Protein AF-A0A9D1EU27-F1 (afdb_monomer_lite)

Secondary structure (DSSP, 8-state):
----EEEEE-TTS-EEEEE-------TTS-TTS-SS-HHHHHHHHHHHHHHHHHHHHHH-S---TT-SS-S-HHHHHHHHHHHHHHHHHHHHHHHHHHHHHHHHHHHHHHHHHH-TT--TTSSS---HHHHHHHHHHHHHHHHHHHHHHHHHHHHHHHHHHHHHH-TT--TT-SS---HHHHHHHHHHHHHHHHHHHHHHHHHHHHHHHHHHHHHHS--SSS-HHHHHHHHHHHHHHH--EEEEEEEEEEE-TT-EEPSSS-EEEEEEE-----GGGEEEEEE-EE-SSS-EEPEEEEE-SSEEEEEES---SSS--EEEEEEEEEE-

Sequence (328 aa):
MVTKQIRQKQADGTEITLDIGAKAENVETDSEHQFVTAAEKAALTSGSEAAQSASDKIGTTGDTGGSTSAGTVMAKLNKLISDLATHMSRWSSTRAGYIDTINANAKNSADRIGTAGDSGGSISAGTVMGKLNKLLSDLASHVSSWSNTRASYIDTIKTNTDKIGAAGDTGGSATAGSIFGKLNKLISDLTTHMGRWTSARAGYIDDIRNNTAVNNTASATGTLSQKLSYIASLWTTKGMVKSVQSGIFNILEDDIISGTASYYAIDIEISAINPQKSIVLINGALGTTFAAPSILESLTSTTLRIGSNSCNRADSLIRGSWQVIEFY

Organism: NCBI:txid2840858

Foldseek 3Di:
DDFPWDWDADPVGDIDIDTPDDDPDDPPPPQPPDPAHPVRVVVVVVVVVVVVVVVCQQAAQPPCVVPPHTDHPVVVVVVVVVVVVVVVVVVVVVVVVVVVVVVVVVVVVCCQQPPQQDCDPHPGGGHPVVVVVVVVVVVVVVVVVVVVVVVVVVVVVVVVVCQQAAQQNCVPPPHGGHPVRVVVVVVVVVVVVVVVVVVVVVVVVVVVVVVVVQLQDADCPGDPSNVVNVVVVCCVPPWDFPDKDKDKDKFDPPQADDDDFGKTKDKDFAAFADPVQKDKDKFWFWDDPDTFDWDFPDDDRTITMIITRDDDDDDTTTMIMMMITGID

Structure (mmCIF, N/CA/C/O backbone):
data_AF-A0A9D1EU27-F1
#
_entry.id   AF-A0A9D1EU27-F1
#
loop_
_atom_site.group_PDB
_atom_site.id
_atom_site.type_symbol
_atom_site.label_atom_id
_atom_site.label_alt_id
_atom_site.label_comp_id
_atom_site.label_asym_id
_atom_site.label_entity_id
_atom_site.label_seq_id
_atom_site.pdbx_PDB_ins_code
_atom_site.Cartn_x
_atom_site.Cartn_y
_atom_site.Cartn_z
_atom_site.occupancy
_atom_site.B_iso_or_equiv
_atom_site.auth_seq_id
_atom_site.auth_comp_id
_atom_site.auth_asym_id
_atom_site.auth_atom_id
_atom_site.pdbx_PDB_model_num
ATOM 1 N N . MET A 1 1 ? 84.302 18.572 -146.071 1.00 48.06 1 MET A N 1
ATOM 2 C CA . MET A 1 1 ? 83.392 17.419 -146.208 1.00 48.06 1 MET A CA 1
ATOM 3 C C . MET A 1 1 ? 84.265 16.177 -146.166 1.00 48.06 1 MET A C 1
ATOM 5 O O . MET A 1 1 ? 84.976 15.920 -147.123 1.00 48.06 1 MET A O 1
ATOM 9 N N . VAL A 1 2 ? 84.355 15.526 -145.005 1.00 44.16 2 VAL A N 1
ATOM 10 C CA . VAL A 1 2 ? 85.158 14.306 -144.835 1.00 44.16 2 VAL A CA 1
ATOM 11 C C . VAL A 1 2 ? 84.166 13.151 -144.807 1.00 44.16 2 VAL A C 1
ATOM 13 O O . VAL A 1 2 ? 83.657 12.797 -143.749 1.00 44.16 2 VAL A O 1
ATOM 16 N N . THR A 1 3 ? 83.811 12.631 -145.979 1.00 50.16 3 THR A N 1
ATOM 17 C CA . THR A 1 3 ? 83.062 11.377 -146.091 1.00 50.16 3 THR A CA 1
ATOM 18 C C . THR A 1 3 ? 84.011 10.255 -145.684 1.00 50.16 3 THR A C 1
ATOM 20 O O . THR A 1 3 ? 84.977 9.935 -146.377 1.00 50.16 3 THR A O 1
ATOM 23 N N . LYS A 1 4 ? 83.812 9.710 -144.479 1.00 60.34 4 LYS A N 1
ATOM 24 C CA . LYS A 1 4 ? 84.509 8.494 -144.062 1.00 60.34 4 LYS A CA 1
ATOM 25 C C . LYS A 1 4 ? 83.894 7.353 -144.862 1.00 60.34 4 LYS A C 1
ATOM 27 O O . LYS A 1 4 ? 82.761 6.969 -144.613 1.00 60.34 4 LYS A O 1
ATOM 32 N N . GLN A 1 5 ? 84.630 6.856 -145.845 1.00 69.88 5 GLN A N 1
ATOM 33 C CA . GLN A 1 5 ? 84.218 5.725 -146.664 1.00 69.88 5 GLN A CA 1
ATOM 34 C C . GLN A 1 5 ? 85.004 4.492 -146.234 1.00 69.88 5 GLN A C 1
ATOM 36 O O . GLN A 1 5 ? 86.230 4.548 -146.118 1.00 69.88 5 GLN A O 1
ATOM 41 N N . ILE A 1 6 ? 84.307 3.383 -146.002 1.00 72.81 6 ILE A N 1
ATOM 42 C CA . ILE A 1 6 ? 84.949 2.086 -145.785 1.00 72.81 6 ILE A CA 1
ATOM 43 C C . ILE A 1 6 ? 85.011 1.398 -147.147 1.00 72.81 6 ILE A C 1
ATOM 45 O O . ILE A 1 6 ? 83.978 1.192 -147.786 1.00 72.81 6 ILE A O 1
ATOM 49 N N . ARG A 1 7 ? 86.228 1.085 -147.605 1.00 73.56 7 ARG A N 1
ATOM 50 C CA . ARG A 1 7 ? 86.469 0.346 -148.850 1.00 73.56 7 ARG A CA 1
ATOM 51 C C . ARG A 1 7 ? 87.012 -1.032 -148.530 1.00 73.56 7 ARG A C 1
ATOM 53 O O . ARG A 1 7 ? 87.980 -1.153 -147.780 1.00 73.56 7 ARG A O 1
ATOM 60 N N . GLN A 1 8 ? 86.395 -2.056 -149.107 1.00 74.06 8 GLN A N 1
ATOM 61 C CA . GLN A 1 8 ? 86.836 -3.438 -148.970 1.00 74.06 8 GLN A CA 1
ATOM 62 C C . GLN A 1 8 ? 86.968 -4.066 -150.358 1.00 74.06 8 GLN A C 1
ATOM 64 O O . GLN A 1 8 ? 86.004 -4.120 -151.125 1.00 74.06 8 GLN A O 1
ATOM 69 N N . LYS A 1 9 ? 88.177 -4.537 -150.673 1.00 73.25 9 LYS A N 1
ATOM 70 C CA . LYS A 1 9 ? 88.479 -5.262 -151.911 1.00 73.25 9 LYS A CA 1
ATOM 71 C C . LYS A 1 9 ? 88.058 -6.721 -151.785 1.00 73.25 9 LYS A C 1
ATOM 73 O O . LYS A 1 9 ? 88.406 -7.378 -150.804 1.00 73.25 9 LYS A O 1
ATOM 78 N N . GLN A 1 10 ? 87.337 -7.220 -152.778 1.00 73.44 10 GLN A N 1
ATOM 79 C CA . GLN A 1 10 ? 86.941 -8.620 -152.872 1.00 73.44 10 GLN A CA 1
ATOM 80 C C . GLN A 1 10 ? 87.998 -9.444 -153.621 1.00 73.44 10 GLN A C 1
ATOM 82 O O . GLN A 1 10 ? 88.867 -8.901 -154.307 1.00 73.44 10 GLN A O 1
ATOM 87 N N . ALA A 1 11 ? 87.950 -10.770 -153.462 1.00 69.56 11 ALA A N 1
ATOM 88 C CA . ALA A 1 11 ? 88.948 -11.696 -154.009 1.00 69.56 11 ALA A CA 1
ATOM 89 C C . ALA A 1 11 ? 88.990 -11.732 -155.552 1.00 69.56 11 ALA A C 1
ATOM 91 O O . ALA A 1 11 ? 89.984 -12.173 -156.121 1.00 69.56 11 ALA A O 1
ATOM 92 N N . ASP A 1 12 ? 87.948 -11.235 -156.223 1.00 68.31 12 ASP A N 1
ATOM 93 C CA . ASP A 1 12 ? 87.868 -11.089 -157.681 1.00 68.31 12 ASP A CA 1
ATOM 94 C C . ASP A 1 12 ? 88.414 -9.743 -158.201 1.00 68.31 12 ASP A C 1
ATOM 96 O O . ASP A 1 12 ? 88.390 -9.474 -159.401 1.00 68.31 12 ASP A O 1
ATOM 100 N N . GLY A 1 13 ? 88.938 -8.899 -157.305 1.00 68.44 13 GLY A N 1
ATOM 101 C CA . GLY A 1 13 ? 89.541 -7.612 -157.637 1.00 68.44 13 GLY A CA 1
ATOM 102 C C . GLY A 1 13 ? 88.571 -6.429 -157.676 1.00 68.44 13 GLY A C 1
ATOM 103 O O . GLY A 1 13 ? 89.033 -5.302 -157.872 1.00 68.44 13 GLY A O 1
ATOM 104 N N . THR A 1 14 ? 87.272 -6.633 -157.442 1.00 66.62 14 THR A N 1
ATOM 105 C CA . THR A 1 14 ? 86.293 -5.536 -157.343 1.00 66.62 14 THR A CA 1
ATOM 106 C C . THR A 1 14 ? 86.253 -4.920 -155.934 1.00 66.62 14 THR A C 1
ATOM 108 O O . THR A 1 14 ? 86.578 -5.573 -154.942 1.00 66.62 14 THR A O 1
ATOM 111 N N . GLU A 1 15 ? 85.921 -3.627 -155.814 1.00 71.88 15 GLU A N 1
ATOM 112 C CA . GLU A 1 15 ? 85.952 -2.876 -154.546 1.00 71.88 15 GLU A CA 1
ATOM 113 C C . GLU A 1 15 ? 84.561 -2.309 -154.220 1.00 71.88 15 GLU A C 1
ATOM 115 O O . GLU A 1 15 ? 84.003 -1.538 -155.002 1.00 71.88 15 GLU A O 1
ATOM 120 N N . ILE A 1 16 ? 83.997 -2.677 -153.062 1.00 70.31 16 ILE A N 1
ATOM 121 C CA . ILE A 1 16 ? 82.746 -2.089 -152.560 1.00 70.31 16 ILE A CA 1
ATOM 122 C C . ILE A 1 16 ? 83.098 -0.922 -151.641 1.00 70.31 16 ILE A C 1
ATOM 124 O O . ILE A 1 16 ? 83.888 -1.067 -150.705 1.00 70.31 16 ILE A O 1
ATOM 128 N N . THR A 1 17 ? 82.492 0.232 -151.914 1.00 66.06 17 THR A N 1
ATOM 129 C CA . THR A 1 17 ? 82.648 1.454 -151.120 1.00 66.06 17 THR A CA 1
ATOM 130 C C . THR A 1 17 ? 81.320 1.776 -150.444 1.00 66.06 17 THR A C 1
ATOM 132 O O . THR A 1 17 ? 80.337 2.032 -151.135 1.00 66.06 17 THR A O 1
ATOM 135 N N . LEU A 1 18 ? 81.289 1.766 -149.107 1.00 67.94 18 LEU A N 1
ATOM 136 C CA . LEU A 1 18 ? 80.129 2.209 -148.328 1.00 67.94 18 LEU A CA 1
ATOM 137 C C . LEU A 1 18 ? 80.422 3.588 -147.724 1.00 67.94 18 LEU A C 1
ATOM 139 O O . LEU A 1 18 ? 81.401 3.752 -146.986 1.00 67.94 18 LEU A O 1
ATOM 143 N N . ASP A 1 19 ? 79.587 4.574 -148.052 1.00 68.75 19 ASP A N 1
ATOM 144 C CA . ASP A 1 19 ? 79.698 5.936 -147.530 1.00 68.75 19 ASP A CA 1
ATOM 145 C C . ASP A 1 19 ? 78.848 6.088 -146.265 1.00 68.75 19 ASP A C 1
ATOM 147 O O . ASP A 1 19 ? 77.629 5.933 -146.300 1.00 68.75 19 ASP A O 1
ATOM 151 N N . ILE A 1 20 ? 79.505 6.365 -145.138 1.00 68.12 20 ILE A N 1
ATOM 152 C CA . ILE A 1 20 ? 78.870 6.584 -143.827 1.00 68.12 20 ILE A CA 1
ATOM 153 C C . ILE A 1 20 ? 78.942 8.061 -143.404 1.00 68.12 20 ILE A C 1
ATOM 155 O O . ILE A 1 20 ? 78.834 8.393 -142.223 1.00 68.12 20 ILE A O 1
ATOM 159 N N . GLY A 1 21 ? 79.136 8.978 -144.357 1.00 57.44 21 GLY A N 1
ATOM 160 C CA . GLY A 1 21 ? 79.194 10.417 -144.106 1.00 57.44 21 GLY A CA 1
ATOM 161 C C . GLY A 1 21 ? 77.830 11.071 -143.862 1.00 57.44 21 GLY A C 1
ATOM 162 O O . GLY A 1 21 ? 77.299 11.726 -144.752 1.00 57.44 21 GLY A O 1
ATOM 163 N N . ALA A 1 22 ? 77.300 10.970 -142.640 1.00 55.34 22 ALA A N 1
ATOM 164 C CA . ALA A 1 22 ? 76.167 11.776 -142.179 1.00 55.34 22 ALA A CA 1
ATOM 165 C C . ALA A 1 22 ? 76.616 13.187 -141.745 1.00 55.34 22 ALA A C 1
ATOM 167 O O . ALA A 1 22 ? 77.523 13.343 -140.924 1.00 55.34 22 ALA A O 1
ATOM 168 N N . LYS A 1 23 ? 75.943 14.223 -142.260 1.00 53.97 23 LYS A N 1
ATOM 169 C CA . LYS A 1 23 ? 75.951 15.578 -141.696 1.00 53.97 23 LYS A CA 1
ATOM 170 C C . LYS A 1 23 ? 74.747 15.654 -140.754 1.00 53.97 23 LYS A C 1
ATOM 172 O O . LYS A 1 23 ? 73.615 15.657 -141.219 1.00 53.97 23 LYS A O 1
ATOM 177 N N . ALA A 1 24 ? 74.989 15.647 -139.446 1.00 51.25 24 ALA A N 1
ATOM 178 C CA . ALA A 1 24 ? 73.954 15.909 -138.452 1.00 51.25 24 ALA A CA 1
ATOM 179 C C . ALA A 1 24 ? 73.558 17.393 -138.547 1.00 51.25 24 ALA A C 1
ATOM 181 O O . ALA A 1 24 ? 74.184 18.250 -137.926 1.00 51.25 24 ALA A O 1
ATOM 182 N N . GLU A 1 25 ? 72.594 17.714 -139.408 1.00 52.09 25 GLU A N 1
ATOM 183 C CA . GLU A 1 25 ? 71.879 18.987 -139.327 1.00 52.09 25 GLU A CA 1
ATOM 184 C C . GLU A 1 25 ? 70.916 18.928 -138.132 1.00 52.09 25 GLU A C 1
ATOM 186 O O . GLU A 1 25 ? 70.386 17.868 -137.802 1.00 52.09 25 GLU A O 1
ATOM 191 N N . ASN A 1 26 ? 70.789 20.050 -137.416 1.00 49.59 26 ASN A N 1
ATOM 192 C CA . ASN A 1 26 ? 70.037 20.155 -136.166 1.00 49.59 26 ASN A CA 1
ATOM 193 C C . ASN A 1 26 ? 68.627 19.554 -136.304 1.00 49.59 26 ASN A C 1
ATOM 195 O O . ASN A 1 26 ? 67.803 20.053 -137.064 1.00 49.59 26 ASN A O 1
ATOM 199 N N . VAL A 1 27 ? 68.334 18.544 -135.481 1.00 55.91 27 VAL A N 1
ATOM 200 C CA . VAL A 1 27 ? 67.047 17.820 -135.380 1.00 55.91 27 VAL A CA 1
ATOM 201 C C . VAL A 1 27 ? 65.879 18.732 -134.936 1.00 55.91 27 VAL A C 1
ATOM 203 O O . VAL A 1 27 ? 64.735 18.303 -134.835 1.00 55.91 27 VAL A O 1
ATOM 206 N N . GLU A 1 28 ? 66.122 20.022 -134.683 1.00 57.06 28 GLU A N 1
ATOM 207 C CA . GLU A 1 28 ? 65.093 20.965 -134.230 1.00 57.06 28 GLU A CA 1
ATOM 208 C C . GLU A 1 28 ? 64.074 21.348 -135.318 1.00 57.06 28 GLU A C 1
ATOM 210 O O . GLU A 1 28 ? 62.962 21.746 -134.971 1.00 57.06 28 GLU A O 1
ATOM 215 N N . THR A 1 29 ? 64.392 21.195 -136.611 1.00 58.28 29 THR A N 1
ATOM 216 C CA . THR A 1 29 ? 63.501 21.604 -137.722 1.00 58.28 29 THR A CA 1
ATOM 217 C C . THR A 1 29 ? 62.980 20.458 -138.593 1.00 58.28 29 THR A C 1
ATOM 219 O O . THR A 1 29 ? 62.209 20.711 -139.515 1.00 58.28 29 THR A O 1
ATOM 222 N N . ASP A 1 30 ? 63.367 19.212 -138.315 1.00 59.12 30 ASP A N 1
ATOM 223 C CA . ASP A 1 30 ? 62.900 18.039 -139.062 1.00 59.12 30 ASP A CA 1
ATOM 224 C C . ASP A 1 30 ? 61.590 17.502 -138.466 1.00 59.12 30 ASP A C 1
ATOM 226 O O . ASP A 1 30 ? 61.584 16.741 -137.501 1.00 59.12 30 ASP A O 1
ATOM 230 N N . SER A 1 31 ? 60.459 17.924 -139.031 1.00 57.81 31 SER A N 1
ATOM 231 C CA . SER A 1 31 ? 59.122 17.502 -138.598 1.00 57.81 31 SER A CA 1
ATOM 232 C C . SER A 1 31 ? 58.814 16.017 -138.837 1.00 57.81 31 SER A C 1
ATOM 234 O O . SER A 1 31 ? 57.831 15.529 -138.285 1.00 57.81 31 SER A O 1
ATOM 236 N N . GLU A 1 32 ? 59.620 15.299 -139.630 1.00 58.09 32 GLU A N 1
ATOM 237 C CA . GLU A 1 32 ? 59.447 13.862 -139.906 1.00 58.09 32 GLU A CA 1
ATOM 238 C C . GLU A 1 32 ? 60.333 12.972 -139.013 1.00 58.09 32 GLU A C 1
ATOM 240 O O . GLU A 1 32 ? 60.028 11.792 -138.840 1.00 58.09 32 GLU A O 1
ATOM 245 N N . HIS A 1 33 ? 61.370 13.535 -138.376 1.00 57.19 33 HIS A N 1
ATOM 246 C CA . HIS A 1 33 ? 62.295 12.814 -137.483 1.00 57.19 33 HIS A CA 1
ATOM 247 C C . HIS A 1 33 ? 62.352 13.367 -136.043 1.00 57.19 33 HIS A C 1
ATOM 249 O O . HIS A 1 33 ? 63.287 13.075 -135.291 1.00 57.19 33 HIS A O 1
ATOM 255 N N . GLN A 1 34 ? 61.347 14.138 -135.611 1.00 59.12 34 GLN A N 1
ATOM 256 C CA . GLN A 1 34 ? 61.186 14.515 -134.203 1.00 59.12 34 GLN A CA 1
ATOM 257 C C . GLN A 1 34 ? 60.730 13.307 -133.367 1.00 59.12 34 GLN A C 1
ATOM 259 O O . GLN A 1 34 ? 59.645 12.771 -133.562 1.00 59.12 34 GLN A O 1
ATOM 264 N N . PHE A 1 35 ? 61.538 12.912 -132.376 1.00 67.00 35 PHE A N 1
ATOM 265 C CA . PHE A 1 35 ? 61.209 11.834 -131.424 1.00 67.00 35 PHE A CA 1
ATOM 266 C C . PHE A 1 35 ? 60.011 12.148 -130.507 1.00 67.00 35 PHE A C 1
ATOM 268 O O . PHE A 1 35 ? 59.575 11.276 -129.760 1.00 67.00 35 PHE A O 1
ATOM 275 N N . VAL A 1 36 ? 59.525 13.393 -130.518 1.00 71.81 36 VAL A N 1
ATOM 276 C CA . VAL A 1 36 ? 58.438 13.896 -129.673 1.00 71.81 36 VAL A CA 1
ATOM 277 C C . VAL A 1 36 ? 57.604 14.864 -130.511 1.00 71.81 36 VAL A C 1
ATOM 279 O O . VAL A 1 36 ? 58.122 15.868 -130.999 1.00 71.81 36 VAL A O 1
ATOM 282 N N . THR A 1 37 ? 56.321 14.570 -130.694 1.00 79.31 37 THR A N 1
ATOM 283 C CA . THR A 1 37 ? 55.378 15.408 -131.446 1.00 79.31 37 THR A CA 1
ATOM 284 C C . THR A 1 37 ? 55.175 16.772 -130.773 1.00 79.31 37 THR A C 1
ATOM 286 O O . THR A 1 37 ? 55.377 16.935 -129.569 1.00 79.31 37 THR A O 1
ATOM 289 N N . ALA A 1 38 ? 54.703 17.777 -131.519 1.00 77.12 38 ALA A N 1
ATOM 290 C CA . ALA A 1 38 ? 54.394 19.099 -130.957 1.00 77.12 38 ALA A CA 1
ATOM 291 C C . ALA A 1 38 ? 53.372 19.040 -129.799 1.00 77.12 38 ALA A C 1
ATOM 293 O O . ALA A 1 38 ? 53.478 19.811 -128.844 1.00 77.12 38 ALA A O 1
ATOM 294 N N . ALA A 1 39 ? 52.421 18.100 -129.857 1.00 80.38 39 ALA A N 1
ATOM 295 C CA . ALA A 1 39 ? 51.456 17.854 -128.788 1.00 80.38 39 ALA A CA 1
ATOM 296 C C . ALA A 1 39 ? 52.125 17.272 -127.531 1.00 80.38 39 ALA A C 1
ATOM 298 O O . ALA A 1 39 ? 51.846 17.726 -126.423 1.00 80.38 39 ALA A O 1
ATOM 299 N N . GLU A 1 40 ? 53.048 16.320 -127.692 1.00 82.81 40 GLU A N 1
ATOM 300 C CA . GLU A 1 40 ? 53.824 15.764 -126.579 1.00 82.81 40 GLU A CA 1
ATOM 301 C C . GLU A 1 40 ? 54.783 16.801 -125.981 1.00 82.81 40 GLU A C 1
ATOM 303 O O . GLU A 1 40 ? 54.896 16.891 -124.763 1.00 82.81 40 GLU A O 1
ATOM 308 N N . LYS A 1 41 ? 55.409 17.653 -126.803 1.00 82.00 41 LYS A N 1
ATOM 309 C CA . LYS A 1 41 ? 56.237 18.769 -126.323 1.00 82.00 41 LYS A CA 1
ATOM 310 C C . LYS A 1 41 ? 55.415 19.758 -125.494 1.00 82.00 41 LYS A C 1
ATOM 312 O O . LYS A 1 41 ? 55.840 20.121 -124.403 1.00 82.00 41 LYS A O 1
ATOM 317 N N . ALA A 1 42 ? 54.230 20.151 -125.967 1.00 83.06 42 ALA A N 1
ATOM 318 C CA . ALA A 1 42 ? 53.329 21.027 -125.218 1.00 83.06 42 ALA A CA 1
ATOM 319 C C . ALA A 1 42 ? 52.857 20.378 -123.905 1.00 83.06 42 ALA A C 1
ATOM 321 O O . ALA A 1 42 ? 52.872 21.029 -122.864 1.00 83.06 42 ALA A O 1
ATOM 322 N N . ALA A 1 43 ? 52.517 19.084 -123.925 1.00 84.62 43 ALA A N 1
ATOM 323 C CA . ALA A 1 43 ? 52.143 18.338 -122.725 1.00 84.62 43 ALA A CA 1
ATOM 324 C C . ALA A 1 43 ? 53.299 18.234 -121.712 1.00 84.62 43 ALA A C 1
ATOM 326 O O . ALA A 1 43 ? 53.077 18.397 -120.512 1.00 84.62 43 ALA A O 1
ATOM 327 N N . LEU A 1 44 ? 54.535 18.021 -122.180 1.00 86.00 44 LEU A N 1
ATOM 328 C CA . LEU A 1 44 ? 55.739 18.019 -121.342 1.00 86.00 44 LEU A CA 1
ATOM 329 C C . LEU A 1 44 ? 56.007 19.400 -120.735 1.00 86.00 44 LEU A C 1
ATOM 331 O O . LEU A 1 44 ? 56.328 19.489 -119.550 1.00 86.00 44 LEU A O 1
ATOM 335 N N . THR A 1 45 ? 55.830 20.478 -121.503 1.00 87.69 45 THR A N 1
ATOM 336 C CA . THR A 1 45 ? 55.955 21.850 -120.994 1.00 87.69 45 THR A CA 1
ATOM 337 C C . THR A 1 45 ? 54.891 22.152 -119.940 1.00 87.69 45 THR A C 1
ATOM 339 O O . THR A 1 45 ? 55.244 22.553 -118.835 1.00 87.69 45 THR A O 1
ATOM 342 N N . SER A 1 46 ? 53.613 21.871 -120.209 1.00 84.69 46 SER A N 1
ATOM 343 C CA . SER A 1 46 ? 52.536 22.085 -119.231 1.00 84.69 46 SER A CA 1
ATOM 344 C C . SER A 1 46 ? 52.700 21.225 -117.971 1.00 84.69 46 SER A C 1
ATOM 346 O O . SER A 1 46 ? 52.444 21.694 -116.862 1.00 84.69 46 SER A O 1
ATOM 348 N N . GLY A 1 47 ? 53.170 19.981 -118.110 1.00 85.75 47 GLY A N 1
ATOM 349 C CA . GLY A 1 47 ? 53.510 19.124 -116.972 1.00 85.75 47 GLY A CA 1
ATOM 350 C C . GLY A 1 47 ? 54.666 19.685 -116.138 1.00 85.75 47 GLY A C 1
ATOM 351 O O . GLY A 1 47 ? 54.594 19.691 -114.908 1.00 85.75 47 GLY A O 1
ATOM 352 N N . SER A 1 48 ? 55.700 20.217 -116.798 1.00 87.56 48 SER A N 1
ATOM 353 C CA . SER A 1 48 ? 56.831 20.881 -116.142 1.00 87.56 48 SER A CA 1
ATOM 354 C C . SER A 1 48 ? 56.406 22.154 -115.405 1.00 87.56 48 SER A C 1
ATOM 356 O O . SER A 1 48 ? 56.859 22.390 -114.289 1.00 87.56 48 SER A O 1
ATOM 358 N N . GLU A 1 49 ? 55.517 22.961 -115.984 1.00 87.00 49 GLU A N 1
ATOM 359 C CA . GLU A 1 49 ? 54.988 24.182 -115.361 1.00 87.00 49 GLU A CA 1
ATOM 360 C C . GLU A 1 49 ? 54.118 23.874 -114.134 1.00 87.00 49 GLU A C 1
ATOM 362 O O . GLU A 1 49 ? 54.237 24.537 -113.103 1.00 87.00 49 GLU A O 1
ATOM 367 N N . ALA A 1 50 ? 53.285 22.829 -114.197 1.00 84.44 50 ALA A N 1
ATOM 368 C CA . ALA A 1 50 ? 52.495 22.375 -113.054 1.00 84.44 50 ALA A CA 1
ATOM 369 C C . ALA A 1 50 ? 53.383 21.853 -111.909 1.00 84.44 50 ALA A C 1
ATOM 371 O O . ALA A 1 50 ? 53.147 22.178 -110.741 1.00 84.44 50 ALA A O 1
ATOM 372 N N . ALA A 1 51 ? 54.431 21.089 -112.236 1.00 84.56 51 ALA A N 1
ATOM 373 C CA . ALA A 1 51 ? 55.416 20.616 -111.265 1.00 84.56 51 ALA A CA 1
ATOM 374 C C . ALA A 1 51 ? 56.197 21.780 -110.633 1.00 84.56 51 ALA A C 1
ATOM 376 O O . ALA A 1 51 ? 56.373 21.810 -109.413 1.00 84.56 51 ALA A O 1
ATOM 377 N N . GLN A 1 52 ? 56.593 22.770 -111.437 1.00 83.56 52 GLN A N 1
ATOM 378 C CA . GLN A 1 52 ? 57.263 23.975 -110.956 1.00 83.56 52 GLN A CA 1
ATOM 379 C C . GLN A 1 52 ? 56.351 24.784 -110.026 1.00 83.56 52 GLN A C 1
ATOM 381 O O . GLN A 1 52 ? 56.759 25.120 -108.921 1.00 83.56 52 GLN A O 1
ATOM 386 N N . SER A 1 53 ? 55.086 25.002 -110.401 1.00 80.12 53 SER A N 1
ATOM 387 C CA . SER A 1 53 ? 54.109 25.715 -109.566 1.00 80.12 53 SER A CA 1
ATOM 388 C C . SER A 1 53 ? 53.874 25.030 -108.212 1.00 80.12 53 SER A C 1
ATOM 390 O O . SER A 1 53 ? 53.770 25.697 -107.180 1.00 80.12 53 SER A O 1
ATOM 392 N N . ALA A 1 54 ? 53.819 23.695 -108.185 1.00 78.44 54 ALA A N 1
ATOM 393 C CA . ALA A 1 54 ? 53.728 22.933 -106.941 1.00 78.44 54 ALA A CA 1
ATOM 394 C C . ALA A 1 54 ? 55.012 23.049 -106.098 1.00 78.44 54 ALA A C 1
ATOM 396 O O . ALA A 1 54 ? 54.935 23.249 -104.885 1.00 78.44 54 ALA A O 1
ATOM 397 N N . SER A 1 55 ? 56.183 22.974 -106.736 1.00 81.81 55 SER A N 1
ATOM 398 C CA . SER A 1 55 ? 57.487 23.148 -106.088 1.00 81.81 55 SER A CA 1
ATOM 399 C C . SER A 1 55 ? 57.644 24.544 -105.471 1.00 81.81 55 SER A C 1
ATOM 401 O O . SER A 1 55 ? 58.072 24.676 -104.323 1.00 81.81 55 SER A O 1
ATOM 403 N N . ASP A 1 56 ? 57.217 25.590 -106.177 1.00 77.56 56 ASP A N 1
ATOM 404 C CA . ASP A 1 56 ? 57.273 26.973 -105.700 1.00 77.56 56 ASP A CA 1
ATOM 405 C C . ASP A 1 56 ? 56.387 27.174 -104.457 1.00 77.56 56 ASP A C 1
ATOM 407 O O . ASP A 1 56 ? 56.780 27.848 -103.501 1.00 77.56 56 ASP A O 1
ATOM 411 N N . LYS A 1 57 ? 55.218 26.524 -104.386 1.00 73.62 57 LYS A N 1
ATOM 412 C CA . LYS A 1 57 ? 54.362 26.542 -103.180 1.00 73.62 57 LYS A CA 1
ATOM 413 C C . LYS A 1 57 ? 54.990 25.823 -101.980 1.00 73.62 57 LYS A C 1
ATOM 415 O O . LYS A 1 57 ? 54.749 26.205 -100.837 1.00 73.62 57 LYS A O 1
ATOM 420 N N . ILE A 1 58 ? 55.831 24.811 -102.209 1.00 78.94 58 ILE A N 1
ATOM 421 C CA . ILE A 1 58 ? 56.556 24.101 -101.139 1.00 78.94 58 ILE A CA 1
ATOM 422 C C . ILE A 1 58 ? 57.671 24.975 -100.537 1.00 78.94 58 ILE A C 1
ATOM 424 O O . ILE A 1 58 ? 57.999 24.792 -99.365 1.00 78.94 58 ILE A O 1
ATOM 428 N N . GLY A 1 59 ? 58.229 25.929 -101.296 1.00 68.62 59 GLY A N 1
ATOM 429 C CA . GLY A 1 59 ? 59.397 26.731 -100.902 1.00 68.62 59 GLY A CA 1
ATOM 430 C C . GLY A 1 59 ? 59.154 28.222 -100.633 1.00 68.62 59 GLY A C 1
ATOM 431 O O . GLY A 1 59 ? 60.023 28.876 -100.056 1.00 68.62 59 GLY A O 1
ATOM 432 N N . THR A 1 60 ? 58.002 28.783 -101.007 1.00 74.44 60 THR A N 1
ATOM 433 C CA . THR A 1 60 ? 57.723 30.221 -100.842 1.00 74.44 60 THR A CA 1
ATOM 434 C C . THR A 1 60 ? 57.074 30.546 -99.498 1.00 74.44 60 THR A C 1
ATOM 436 O O . THR A 1 60 ? 56.278 29.789 -98.950 1.00 74.44 60 THR A O 1
ATOM 439 N N . THR A 1 61 ? 57.420 31.705 -98.936 1.00 72.44 61 THR A N 1
ATOM 440 C CA . THR A 1 61 ? 56.901 32.180 -97.641 1.00 72.44 61 THR A CA 1
ATOM 441 C C . THR A 1 61 ? 55.614 33.001 -97.763 1.00 72.44 61 THR A C 1
ATOM 443 O O . THR A 1 61 ? 54.962 33.249 -96.747 1.00 72.44 61 THR A O 1
ATOM 446 N N . GLY A 1 62 ? 55.258 33.418 -98.986 1.00 71.25 62 GLY A N 1
ATOM 447 C CA . GLY A 1 62 ? 54.103 34.269 -99.290 1.00 71.25 62 GLY A CA 1
ATOM 448 C C . GLY A 1 62 ? 52.781 33.526 -99.507 1.00 71.25 62 GLY A C 1
ATOM 449 O O . GLY A 1 62 ? 51.731 34.163 -99.471 1.00 71.25 62 GLY A O 1
ATOM 450 N N . ASP A 1 63 ? 52.800 32.202 -99.700 1.00 70.19 63 ASP A N 1
ATOM 451 C CA . ASP A 1 63 ? 51.568 31.413 -99.773 1.00 70.19 63 ASP A CA 1
ATOM 452 C C . ASP A 1 63 ? 50.956 31.295 -98.371 1.00 70.19 63 ASP A C 1
ATOM 454 O O . ASP A 1 63 ? 51.474 30.613 -97.479 1.00 70.19 63 ASP A O 1
ATOM 458 N N . THR A 1 64 ? 49.846 31.992 -98.140 1.00 64.75 64 THR A N 1
ATOM 459 C CA . THR A 1 64 ? 49.171 31.968 -96.842 1.00 64.75 64 THR A CA 1
ATOM 460 C C . THR A 1 64 ? 48.390 30.678 -96.645 1.00 64.75 64 THR A C 1
ATOM 462 O O . THR A 1 64 ? 48.267 30.249 -95.499 1.00 64.75 64 THR A O 1
ATOM 465 N N . GLY A 1 65 ? 47.960 29.977 -97.705 1.00 62.78 65 GLY A N 1
ATOM 466 C CA . GLY A 1 65 ? 47.278 28.677 -97.615 1.00 62.78 65 GLY A CA 1
ATOM 467 C C . GLY A 1 65 ? 46.170 28.605 -96.549 1.00 62.78 65 GLY A C 1
ATOM 468 O O . GLY A 1 65 ? 45.990 27.559 -95.934 1.00 62.78 65 GLY A O 1
ATOM 469 N N . GLY A 1 66 ? 45.500 29.729 -96.249 1.00 65.06 66 GLY A N 1
ATOM 470 C CA . GLY A 1 66 ? 44.481 29.837 -95.192 1.00 65.06 66 GLY A CA 1
ATOM 471 C C . GLY A 1 66 ? 44.989 30.006 -93.747 1.00 65.06 66 GLY A C 1
ATOM 472 O O . GLY A 1 66 ? 44.177 30.032 -92.826 1.00 65.06 66 GLY A O 1
ATOM 473 N N . SER A 1 67 ? 46.298 30.141 -93.515 1.00 69.81 67 SER A N 1
ATOM 474 C CA . SER A 1 67 ? 46.903 30.428 -92.204 1.00 69.81 67 SER A CA 1
ATOM 475 C C . SER A 1 67 ? 47.267 31.908 -92.058 1.00 69.81 67 SER A C 1
ATOM 477 O O . SER A 1 67 ? 47.711 32.547 -93.009 1.00 69.81 67 SER A O 1
ATOM 479 N N . THR A 1 68 ? 47.146 32.444 -90.840 1.00 71.12 68 THR A N 1
ATOM 480 C CA . THR A 1 68 ? 47.573 33.810 -90.488 1.00 71.12 68 THR A CA 1
ATOM 481 C C . THR A 1 68 ? 49.090 33.953 -90.318 1.00 71.12 68 THR A C 1
ATOM 483 O O . THR A 1 68 ? 49.579 35.065 -90.144 1.00 71.12 68 THR A O 1
ATOM 486 N N . SER A 1 69 ? 49.849 32.850 -90.361 1.00 69.50 69 SER A N 1
ATOM 487 C CA . SER A 1 69 ? 51.312 32.850 -90.233 1.00 69.50 69 SER A CA 1
ATOM 488 C C . SER A 1 69 ? 51.988 32.648 -91.593 1.00 69.50 69 SER A C 1
ATOM 490 O O . SER A 1 69 ? 51.736 31.651 -92.274 1.00 69.50 69 SER A O 1
ATOM 492 N N . ALA A 1 70 ? 52.867 33.580 -91.975 1.00 70.12 70 ALA A N 1
ATOM 493 C CA . ALA A 1 70 ? 53.716 33.462 -93.162 1.00 70.12 70 ALA A CA 1
ATOM 494 C C . ALA A 1 70 ? 54.726 32.308 -93.006 1.00 70.12 70 ALA A C 1
ATOM 496 O O . ALA A 1 70 ? 55.236 32.067 -91.911 1.00 70.12 70 ALA A O 1
ATOM 497 N N . GLY A 1 71 ? 55.024 31.592 -94.092 1.00 77.00 71 GLY A N 1
ATOM 498 C CA . GLY A 1 71 ? 55.956 30.460 -94.086 1.00 77.00 71 GLY A CA 1
ATOM 499 C C . GLY A 1 71 ? 55.641 29.417 -95.156 1.00 77.00 71 GLY A C 1
ATOM 500 O O . GLY A 1 71 ? 54.519 29.351 -95.653 1.00 77.00 71 GLY A O 1
ATOM 501 N N . THR A 1 72 ? 56.633 28.588 -95.487 1.00 82.19 72 THR A N 1
ATOM 502 C CA . THR A 1 72 ? 56.477 27.488 -96.449 1.00 82.19 72 THR A CA 1
ATOM 503 C C . THR A 1 72 ? 55.518 26.410 -95.935 1.00 82.19 72 THR A C 1
ATOM 505 O O . THR A 1 72 ? 55.295 26.288 -94.726 1.00 82.19 72 THR A O 1
ATOM 508 N N . VAL A 1 73 ? 54.975 25.572 -96.826 1.00 82.25 73 VAL A N 1
ATOM 509 C CA . VAL A 1 73 ? 54.117 24.432 -96.435 1.00 82.25 73 VAL A CA 1
ATOM 510 C C . VAL A 1 73 ? 54.813 23.532 -95.403 1.00 82.25 73 VAL A C 1
ATOM 512 O O . VAL A 1 73 ? 54.203 23.148 -94.403 1.00 82.25 73 VAL A O 1
ATOM 515 N N . MET A 1 74 ? 56.111 23.265 -95.579 1.00 81.94 74 MET A N 1
ATOM 516 C CA . MET A 1 74 ? 56.887 22.446 -94.642 1.00 81.94 74 MET A CA 1
ATOM 517 C C . MET A 1 74 ? 57.057 23.122 -93.273 1.00 81.94 74 MET A C 1
ATOM 519 O O . MET A 1 74 ? 56.954 22.464 -92.237 1.00 81.94 74 MET A O 1
ATOM 523 N N . ALA A 1 75 ? 57.266 24.444 -93.242 1.00 81.06 75 ALA A N 1
ATOM 524 C CA . ALA A 1 75 ? 57.349 25.197 -91.992 1.00 81.06 75 ALA A CA 1
ATOM 525 C C . ALA A 1 75 ? 56.029 25.134 -91.202 1.00 81.06 75 ALA A C 1
ATOM 527 O O . ALA A 1 75 ? 56.048 24.958 -89.983 1.00 81.0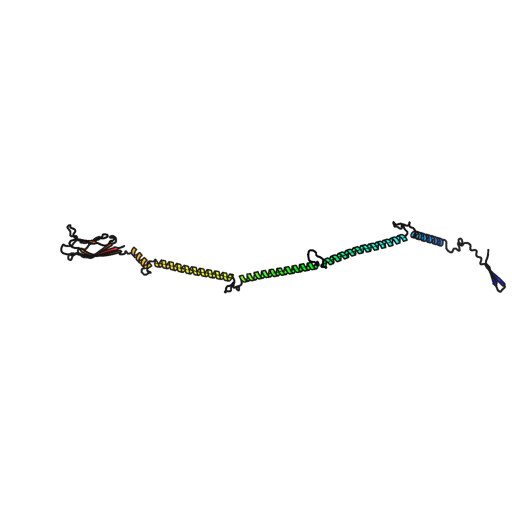6 75 ALA A O 1
ATOM 528 N N . LYS A 1 76 ? 54.882 25.204 -91.889 1.00 83.00 76 LYS A N 1
ATOM 529 C CA . LYS A 1 76 ? 53.550 25.071 -91.274 1.00 83.00 76 LYS A CA 1
ATOM 530 C C . LYS A 1 76 ? 53.284 23.659 -90.753 1.00 83.00 76 LYS A C 1
ATOM 532 O O . LYS A 1 76 ? 52.769 23.520 -89.646 1.00 83.00 76 LYS A O 1
ATOM 537 N N . LEU A 1 77 ? 53.673 22.620 -91.495 1.00 87.06 77 LEU A N 1
ATOM 538 C CA . LEU A 1 77 ? 53.583 21.236 -91.020 1.00 87.06 77 LEU A CA 1
ATOM 539 C C . LEU A 1 77 ? 54.422 21.032 -89.750 1.00 87.06 77 LEU A C 1
ATOM 541 O O . LEU A 1 77 ? 53.918 20.517 -88.755 1.00 87.06 77 LEU A O 1
ATOM 545 N N . ASN A 1 78 ? 55.667 21.516 -89.745 1.00 87.31 78 ASN A N 1
ATOM 546 C CA . ASN A 1 78 ? 56.531 21.474 -88.564 1.00 87.31 78 ASN A CA 1
ATOM 547 C C . ASN A 1 78 ? 55.929 22.249 -87.381 1.00 87.31 78 ASN A C 1
ATOM 549 O O . ASN A 1 78 ? 55.999 21.787 -86.241 1.00 87.31 78 ASN A O 1
ATOM 553 N N . LYS A 1 79 ? 55.293 23.399 -87.642 1.00 86.62 79 LYS A N 1
ATOM 554 C CA . LYS A 1 79 ? 54.568 24.172 -86.626 1.00 86.62 79 LYS A CA 1
ATOM 555 C C . LYS A 1 79 ? 53.401 23.376 -86.041 1.00 86.62 79 LYS A C 1
ATOM 557 O O . LYS A 1 79 ? 53.298 23.306 -84.824 1.00 86.62 79 LYS A O 1
ATOM 562 N N . LEU A 1 80 ? 52.571 22.741 -86.873 1.00 89.88 80 LEU A N 1
ATOM 563 C CA . LEU A 1 80 ? 51.448 21.913 -86.421 1.00 89.88 80 LEU A CA 1
ATOM 564 C C . LEU A 1 80 ? 51.930 20.733 -85.574 1.00 89.88 80 LEU A C 1
ATOM 566 O O . LEU A 1 80 ? 51.365 20.481 -84.514 1.00 89.88 80 LEU A O 1
ATOM 570 N N . ILE A 1 81 ? 52.990 20.042 -86.003 1.00 93.94 81 ILE A N 1
ATOM 571 C CA . ILE A 1 81 ? 53.609 18.952 -85.233 1.00 93.94 81 ILE A CA 1
ATOM 572 C C . ILE A 1 81 ? 54.078 19.467 -83.865 1.00 93.94 81 ILE A C 1
ATOM 574 O O . ILE A 1 81 ? 53.809 18.836 -82.844 1.00 93.94 81 ILE A O 1
ATOM 578 N N . SER A 1 82 ? 54.729 20.633 -83.833 1.00 93.00 82 SER A N 1
ATOM 579 C CA . SER A 1 82 ? 55.184 21.275 -82.594 1.00 93.00 82 SER A CA 1
ATOM 580 C C . SER A 1 82 ? 54.023 21.689 -81.679 1.00 93.00 82 SER A C 1
ATOM 582 O O . SER A 1 82 ? 54.056 21.442 -80.470 1.00 93.00 82 SER A O 1
ATOM 584 N N . ASP A 1 83 ? 52.955 22.255 -82.241 1.00 94.38 83 ASP A N 1
ATOM 585 C CA . ASP A 1 83 ? 51.760 22.655 -81.495 1.00 94.38 83 ASP A CA 1
ATOM 586 C C . ASP A 1 83 ? 51.013 21.436 -80.949 1.00 94.38 83 ASP A C 1
ATOM 588 O O . ASP A 1 83 ? 50.587 21.447 -79.794 1.00 94.38 83 ASP A O 1
ATOM 592 N N . LEU A 1 84 ? 50.919 20.354 -81.726 1.00 96.69 84 LEU A N 1
ATOM 593 C CA . LEU A 1 84 ? 50.352 19.085 -81.279 1.00 96.69 84 LEU A CA 1
ATOM 594 C C . LEU A 1 84 ? 51.184 18.476 -80.146 1.00 96.69 84 LEU A C 1
ATOM 596 O O . LEU A 1 84 ? 50.617 18.079 -79.129 1.00 96.69 84 LEU A O 1
ATOM 600 N N . ALA A 1 85 ? 52.514 18.458 -80.272 1.00 96.50 85 ALA A N 1
ATOM 601 C CA . ALA A 1 85 ? 53.409 17.990 -79.215 1.00 96.50 85 ALA A CA 1
ATOM 602 C C . ALA A 1 85 ? 53.247 18.824 -77.931 1.00 96.50 85 ALA A C 1
ATOM 604 O O . ALA A 1 85 ? 53.119 18.273 -76.834 1.00 96.50 85 ALA A O 1
ATOM 605 N N . THR A 1 86 ? 53.157 20.149 -78.069 1.00 96.62 86 THR A N 1
ATOM 606 C CA . THR A 1 86 ? 52.909 21.071 -76.953 1.00 96.62 86 THR A CA 1
ATOM 607 C C . THR A 1 86 ? 51.543 20.818 -76.315 1.00 96.62 86 THR A C 1
ATOM 609 O O . THR A 1 86 ? 51.431 20.743 -75.090 1.00 96.62 86 THR A O 1
ATOM 612 N N . HIS A 1 87 ? 50.494 20.648 -77.121 1.00 97.31 87 HIS A N 1
ATOM 613 C CA . HIS A 1 87 ? 49.147 20.362 -76.639 1.00 97.31 87 HIS A CA 1
ATOM 614 C C . HIS A 1 87 ? 49.083 19.015 -75.909 1.00 97.31 87 HIS A C 1
ATOM 616 O O . HIS A 1 87 ? 48.531 18.946 -74.815 1.00 97.31 87 HIS A O 1
ATOM 622 N N . MET A 1 88 ? 49.700 17.961 -76.452 1.00 97.62 88 MET A N 1
ATOM 623 C CA . MET A 1 88 ? 49.780 16.644 -75.809 1.00 97.62 88 MET A CA 1
ATOM 624 C C . MET A 1 88 ? 50.549 16.687 -74.486 1.00 97.62 88 MET A C 1
ATOM 626 O O . MET A 1 88 ? 50.138 16.039 -73.517 1.00 97.62 88 MET A O 1
ATOM 630 N N . SER A 1 89 ? 51.633 17.465 -74.425 1.00 97.69 89 SER A N 1
ATOM 631 C CA . SER A 1 89 ? 52.388 17.699 -73.192 1.00 97.69 89 SER A CA 1
ATOM 632 C C . SER A 1 89 ? 51.518 18.397 -72.142 1.00 97.69 89 SER A C 1
ATOM 634 O O . SER A 1 89 ? 51.321 17.854 -71.055 1.00 97.69 89 SER A O 1
ATOM 636 N N . ARG A 1 90 ? 50.882 19.526 -72.496 1.00 97.00 90 ARG A N 1
ATOM 637 C CA . ARG A 1 90 ? 49.971 20.266 -71.604 1.00 97.00 90 ARG A CA 1
ATOM 638 C C . ARG A 1 90 ? 48.798 19.410 -71.136 1.00 97.00 90 ARG A C 1
ATOM 640 O O . ARG A 1 90 ? 48.531 19.359 -69.942 1.00 97.00 90 ARG A O 1
ATOM 647 N N . TRP A 1 91 ? 48.135 18.703 -72.051 1.00 97.06 91 TRP A N 1
ATOM 648 C CA . TRP A 1 91 ? 47.045 17.777 -71.740 1.00 97.06 91 TRP A CA 1
ATOM 649 C C . TRP A 1 91 ? 47.482 16.716 -70.730 1.00 97.06 91 TRP A C 1
ATOM 651 O O . TRP A 1 91 ? 46.767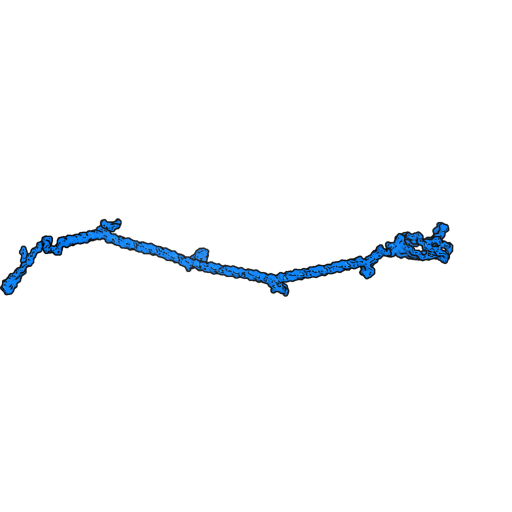 16.430 -69.770 1.00 97.06 91 TRP A O 1
ATOM 661 N N . SER A 1 92 ? 48.668 16.139 -70.926 1.00 97.50 92 SER A N 1
ATOM 662 C CA . SER A 1 92 ? 49.205 15.118 -70.028 1.00 97.50 92 SER A CA 1
ATOM 663 C C . SER A 1 92 ? 49.509 15.682 -68.642 1.00 97.50 92 SER A C 1
ATOM 665 O O . SER A 1 92 ? 49.100 15.073 -67.657 1.00 97.50 92 SER A O 1
ATOM 667 N N . SER A 1 93 ? 50.127 16.862 -68.552 1.00 97.38 93 SER A N 1
ATOM 668 C CA . SER A 1 93 ? 50.406 17.528 -67.274 1.00 97.38 93 SER A CA 1
ATOM 669 C C . SER A 1 93 ? 49.135 17.959 -66.538 1.00 97.38 93 SER A C 1
ATOM 671 O O . SER A 1 93 ? 49.006 17.708 -65.344 1.00 97.38 93 SER A O 1
ATOM 673 N N . THR A 1 94 ? 48.164 18.562 -67.232 1.00 97.75 94 THR A N 1
ATOM 674 C CA . THR A 1 94 ? 46.883 18.961 -66.626 1.00 97.75 94 THR A CA 1
ATOM 675 C C . THR A 1 94 ? 46.111 17.746 -66.122 1.00 97.75 94 THR A C 1
ATOM 677 O O . THR A 1 94 ? 45.618 17.751 -64.995 1.00 97.75 94 THR A O 1
ATOM 680 N N . ARG A 1 95 ? 46.047 16.674 -66.922 1.00 98.19 95 ARG A N 1
ATOM 681 C CA . ARG A 1 95 ? 45.392 15.429 -66.513 1.00 98.19 95 ARG A CA 1
ATOM 682 C C . ARG A 1 95 ? 46.084 14.797 -65.305 1.00 98.19 95 ARG A C 1
ATOM 684 O O . ARG A 1 95 ? 45.386 14.337 -64.409 1.00 98.19 95 ARG A O 1
ATOM 691 N N . ALA A 1 96 ? 47.419 14.797 -65.264 1.00 97.50 96 ALA A N 1
ATOM 692 C CA . ALA A 1 96 ? 48.176 14.322 -64.108 1.00 97.50 96 ALA A CA 1
ATOM 693 C C . ALA A 1 96 ? 47.816 15.114 -62.841 1.00 97.50 96 ALA A C 1
ATOM 695 O O . ALA A 1 96 ? 47.430 14.507 -61.851 1.00 97.50 96 ALA A O 1
ATOM 696 N N . GLY A 1 97 ? 47.784 16.451 -62.906 1.00 98.12 97 GLY A N 1
ATOM 697 C CA . GLY A 1 97 ? 47.391 17.282 -61.761 1.00 98.12 97 GLY A CA 1
ATOM 698 C C . GLY A 1 97 ? 45.963 17.019 -61.255 1.00 98.12 97 GLY A C 1
ATOM 699 O O . GLY A 1 97 ? 45.725 16.991 -60.043 1.00 98.12 97 GLY A O 1
ATOM 700 N N . TYR A 1 98 ? 45.004 16.770 -62.157 1.00 98.19 98 TYR A N 1
ATOM 701 C CA . TYR A 1 98 ? 43.652 16.360 -61.756 1.00 98.19 98 TYR A CA 1
ATOM 702 C C . TYR A 1 98 ? 43.634 14.978 -61.094 1.00 98.19 98 TYR A C 1
ATOM 704 O O . TYR A 1 98 ? 42.968 14.807 -60.074 1.00 98.19 98 TYR A O 1
ATOM 712 N N . ILE A 1 99 ? 44.381 14.009 -61.630 1.00 98.00 99 ILE A N 1
ATOM 713 C CA . ILE A 1 99 ? 44.507 12.668 -61.041 1.00 98.00 99 ILE A CA 1
ATOM 714 C C . ILE A 1 99 ? 45.154 12.742 -59.653 1.00 98.00 99 ILE A C 1
ATOM 716 O O . ILE A 1 99 ? 44.649 12.121 -58.721 1.00 98.00 99 ILE A O 1
ATOM 720 N N . ASP A 1 100 ? 46.204 13.542 -59.484 1.00 97.62 100 ASP A N 1
ATOM 721 C CA . ASP A 1 100 ? 46.879 13.729 -58.198 1.00 97.62 100 ASP A CA 1
ATOM 722 C C . ASP A 1 100 ? 45.927 14.312 -57.147 1.00 97.62 100 ASP A C 1
ATOM 724 O O . ASP A 1 100 ? 45.863 13.825 -56.017 1.00 97.62 100 ASP A O 1
ATOM 728 N N . THR A 1 101 ? 45.112 15.296 -57.537 1.00 97.69 101 THR A N 1
ATOM 729 C CA . THR A 1 101 ? 44.085 15.886 -56.663 1.00 97.69 101 THR A CA 1
ATOM 730 C C . THR A 1 101 ? 43.025 14.858 -56.263 1.00 97.69 101 THR A C 1
ATOM 732 O O . THR A 1 101 ? 42.648 14.770 -55.092 1.00 97.69 101 THR A O 1
ATOM 735 N N . ILE A 1 102 ? 42.550 14.051 -57.217 1.00 97.44 102 ILE A N 1
ATOM 736 C CA . ILE A 1 102 ? 41.584 12.975 -56.953 1.00 97.44 102 ILE A CA 1
ATOM 737 C C . ILE A 1 102 ? 42.181 11.952 -55.980 1.00 97.44 102 ILE A C 1
ATOM 739 O O . ILE A 1 102 ? 41.533 11.601 -54.993 1.00 97.44 102 ILE A O 1
ATOM 743 N N . ASN A 1 103 ? 43.422 11.522 -56.210 1.00 96.81 103 ASN A N 1
ATOM 744 C CA . ASN A 1 103 ? 44.117 10.559 -55.359 1.00 96.81 103 ASN A CA 1
ATOM 745 C C . ASN A 1 103 ? 44.321 11.095 -53.936 1.00 96.81 103 ASN A C 1
ATOM 747 O O . ASN A 1 103 ? 44.076 10.374 -52.967 1.00 96.81 103 ASN A O 1
ATOM 751 N N . ALA A 1 104 ? 44.710 12.365 -53.794 1.00 94.31 104 ALA A N 1
ATOM 752 C CA . ALA A 1 104 ? 44.860 13.015 -52.495 1.00 94.31 104 ALA A CA 1
ATOM 753 C C . ALA A 1 104 ? 43.527 13.079 -51.730 1.00 94.31 104 ALA A C 1
ATOM 755 O O . ALA A 1 104 ? 43.466 12.722 -50.553 1.00 94.31 104 ALA A O 1
ATOM 756 N N . ASN A 1 105 ? 42.439 13.466 -52.403 1.00 93.25 105 ASN A N 1
ATOM 757 C CA . ASN A 1 105 ? 41.110 13.519 -51.795 1.00 93.25 105 ASN A CA 1
ATOM 758 C C . ASN A 1 105 ? 40.612 12.129 -51.376 1.00 93.25 105 ASN A C 1
ATOM 760 O O . ASN A 1 105 ? 40.137 11.966 -50.252 1.00 93.25 105 ASN A O 1
ATOM 764 N N . ALA A 1 106 ? 40.775 11.118 -52.235 1.00 92.56 106 ALA A N 1
ATOM 765 C CA . ALA A 1 106 ? 40.406 9.739 -51.925 1.00 92.56 106 ALA A CA 1
ATOM 766 C C . ALA A 1 106 ? 41.178 9.204 -50.707 1.00 92.56 106 ALA A C 1
ATOM 768 O O . ALA A 1 106 ? 40.581 8.604 -49.810 1.00 92.56 106 ALA A O 1
ATOM 769 N N . LYS A 1 107 ? 42.487 9.485 -50.633 1.00 88.06 107 LYS A N 1
ATOM 770 C CA . LYS A 1 107 ? 43.324 9.126 -49.485 1.00 88.06 107 LYS A CA 1
ATOM 771 C C . LYS A 1 107 ? 42.858 9.809 -48.199 1.00 88.06 107 LYS A C 1
ATOM 773 O O . LYS A 1 107 ? 42.671 9.127 -47.198 1.00 88.06 107 LYS A O 1
ATOM 778 N N . ASN A 1 108 ? 42.612 11.118 -48.227 1.00 84.50 108 ASN A N 1
ATOM 779 C CA . ASN A 1 108 ? 42.136 11.859 -47.055 1.00 84.50 108 ASN A CA 1
ATOM 7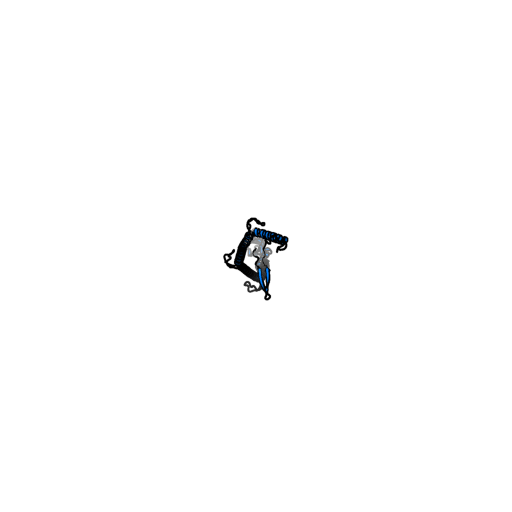80 C C . ASN A 1 108 ? 40.797 11.312 -46.530 1.00 84.50 108 ASN A C 1
ATOM 782 O O . ASN A 1 108 ? 40.615 11.167 -45.321 1.00 84.50 108 ASN A O 1
ATOM 786 N N . SER A 1 109 ? 39.856 10.979 -47.419 1.00 85.75 109 SER A N 1
ATOM 787 C CA . SER A 1 109 ? 38.589 10.348 -47.031 1.00 85.75 109 SER A CA 1
ATOM 788 C C . SER A 1 109 ? 38.796 8.963 -46.411 1.00 85.75 109 SER A C 1
ATOM 790 O O . SER A 1 109 ? 38.191 8.665 -45.380 1.00 85.75 109 SER A O 1
ATOM 792 N N . ALA A 1 110 ? 39.665 8.134 -46.998 1.00 84.31 110 ALA A N 1
ATOM 793 C CA . ALA A 1 110 ? 39.988 6.810 -46.469 1.00 84.31 110 ALA A CA 1
ATOM 794 C C . ALA A 1 110 ? 40.660 6.895 -45.090 1.00 84.31 110 ALA A C 1
ATOM 796 O O . ALA A 1 110 ? 40.272 6.168 -44.176 1.00 84.31 110 ALA A O 1
ATOM 797 N N . ASP A 1 111 ? 41.601 7.824 -44.910 1.00 79.25 111 ASP A N 1
ATOM 798 C CA . ASP A 1 111 ? 42.307 8.018 -43.646 1.00 79.25 111 ASP A CA 1
ATOM 799 C C . ASP A 1 111 ? 41.337 8.450 -42.528 1.00 79.25 111 ASP A C 1
ATOM 801 O O . ASP A 1 111 ? 41.404 7.907 -41.427 1.00 79.25 111 ASP A O 1
ATOM 805 N N . ARG A 1 112 ? 40.363 9.329 -42.804 1.00 74.88 112 ARG A N 1
ATOM 806 C CA . ARG A 1 112 ? 39.331 9.730 -41.821 1.00 74.88 112 ARG A CA 1
ATOM 807 C C . ARG A 1 112 ? 38.361 8.602 -41.455 1.00 74.88 112 ARG A C 1
ATOM 809 O O . ARG A 1 112 ? 37.964 8.463 -40.298 1.00 74.88 112 ARG A O 1
ATOM 816 N N . ILE A 1 113 ? 37.973 7.774 -42.426 1.00 79.81 113 ILE A N 1
ATOM 817 C CA . ILE A 1 113 ? 37.061 6.644 -42.189 1.00 79.81 113 ILE A CA 1
ATOM 818 C C . ILE A 1 113 ? 37.783 5.482 -41.486 1.00 79.81 113 ILE A C 1
ATOM 820 O O . ILE A 1 113 ? 37.179 4.820 -40.640 1.00 79.81 113 ILE A O 1
ATOM 824 N N . GLY A 1 114 ? 39.055 5.236 -41.824 1.00 69.00 114 GLY A N 1
ATOM 825 C CA . GLY A 1 114 ? 39.757 3.981 -41.540 1.00 69.00 114 GLY A CA 1
ATOM 826 C C . GLY A 1 114 ? 41.039 4.068 -40.708 1.00 69.00 114 GLY A C 1
ATOM 827 O O . GLY A 1 114 ? 41.491 3.025 -40.241 1.00 69.00 114 GLY A O 1
ATOM 828 N N . THR A 1 115 ? 41.620 5.248 -40.458 1.00 70.50 115 THR A N 1
ATOM 829 C CA . THR A 1 115 ? 42.856 5.370 -39.656 1.00 70.50 115 THR A CA 1
ATOM 830 C C . THR A 1 115 ? 42.633 6.108 -38.338 1.00 70.50 115 THR A C 1
ATOM 832 O O . THR A 1 115 ? 41.801 7.005 -38.219 1.00 70.50 115 THR A O 1
ATOM 835 N N . ALA A 1 116 ? 43.348 5.677 -37.298 1.00 63.28 116 ALA A N 1
ATOM 836 C CA . ALA A 1 116 ? 43.147 6.140 -35.926 1.00 63.28 116 ALA A CA 1
ATOM 837 C C . ALA A 1 116 ? 43.603 7.592 -35.673 1.00 63.28 116 ALA A C 1
ATOM 839 O O . ALA A 1 116 ? 43.512 8.062 -34.546 1.00 63.28 116 ALA A O 1
ATOM 840 N N . GLY A 1 117 ? 44.098 8.303 -36.692 1.00 63.91 117 GLY A N 1
ATOM 841 C CA . GLY A 1 117 ? 44.614 9.667 -36.563 1.00 63.91 117 GLY A CA 1
ATOM 842 C C . GLY A 1 117 ? 43.550 10.769 -36.520 1.00 63.91 117 GLY A C 1
ATOM 843 O O . GLY A 1 117 ? 43.882 11.895 -36.164 1.00 63.91 117 GLY A O 1
ATOM 844 N N . ASP A 1 118 ? 42.286 10.483 -36.857 1.00 63.81 118 ASP A N 1
ATOM 845 C CA . ASP A 1 118 ? 41.216 11.487 -36.795 1.00 63.81 118 ASP A CA 1
ATOM 846 C C . ASP A 1 118 ? 40.785 11.711 -35.333 1.00 63.81 118 ASP A C 1
ATOM 848 O O . ASP A 1 118 ? 40.235 10.823 -34.677 1.00 63.81 118 ASP A O 1
ATOM 852 N N . SER A 1 119 ? 41.031 12.899 -34.782 1.00 53.94 119 SER A N 1
ATOM 853 C CA . SER A 1 119 ? 40.564 13.270 -33.441 1.00 53.94 119 SER A CA 1
ATOM 854 C C . SER A 1 119 ? 39.107 13.751 -33.439 1.00 53.94 119 SER A C 1
ATOM 856 O O . SER A 1 119 ? 38.395 13.488 -32.470 1.00 53.94 119 SER A O 1
ATOM 858 N N . GLY A 1 120 ? 38.556 14.272 -34.540 1.00 65.12 120 GLY A N 1
ATOM 859 C CA . GLY A 1 120 ? 37.170 14.762 -34.595 1.00 65.12 120 GLY A CA 1
ATOM 860 C C . GLY A 1 120 ? 36.733 15.539 -33.334 1.00 65.12 120 GLY A C 1
ATOM 861 O O . GLY A 1 120 ? 37.498 16.320 -32.778 1.00 65.12 120 GLY A O 1
ATOM 862 N N . GLY A 1 121 ? 35.503 15.297 -32.854 1.00 55.03 121 GLY A N 1
ATOM 863 C CA . GLY A 1 121 ? 34.943 15.884 -31.620 1.00 55.03 121 GLY A CA 1
ATOM 864 C C . GLY A 1 121 ? 35.237 15.118 -30.318 1.00 55.03 121 GLY A C 1
ATOM 865 O O . GLY A 1 121 ? 34.488 15.258 -29.356 1.00 55.03 121 GLY A O 1
ATOM 866 N N . SER A 1 122 ? 36.266 14.264 -30.279 1.00 62.16 122 SER A N 1
ATOM 867 C CA . SER A 1 122 ? 36.662 13.501 -29.085 1.00 62.16 122 SER A CA 1
ATOM 868 C C . SER A 1 122 ? 38.154 13.676 -28.813 1.00 62.16 122 SER A C 1
ATOM 870 O O . SER A 1 122 ? 38.958 13.762 -29.734 1.00 62.16 122 SER A O 1
ATOM 872 N N . ILE A 1 123 ? 38.545 13.687 -27.539 1.00 63.72 123 ILE A N 1
ATOM 873 C CA . ILE A 1 123 ? 39.954 13.798 -27.130 1.00 63.72 123 ILE A CA 1
ATOM 874 C C . ILE A 1 123 ? 40.761 12.508 -27.363 1.00 63.72 123 ILE A C 1
ATOM 876 O O . ILE A 1 123 ? 41.979 12.514 -27.211 1.00 63.72 123 ILE A O 1
ATOM 880 N N . SER A 1 124 ? 40.107 11.400 -27.730 1.00 67.88 124 SER A N 1
ATOM 881 C CA . SER A 1 124 ? 40.765 10.118 -28.000 1.00 67.88 124 SER A CA 1
ATOM 882 C C . SER A 1 124 ? 40.900 9.863 -29.504 1.00 67.88 124 SER A C 1
ATOM 884 O O . SER A 1 124 ? 39.922 9.912 -30.255 1.00 67.88 124 SER A O 1
ATOM 886 N N . ALA A 1 125 ? 42.126 9.559 -29.932 1.00 64.12 125 ALA A N 1
ATOM 887 C CA . ALA A 1 125 ? 42.457 9.152 -31.295 1.00 64.12 125 ALA A CA 1
ATOM 888 C C . ALA A 1 125 ? 41.678 7.880 -31.699 1.00 64.12 125 ALA A C 1
ATOM 890 O O . ALA A 1 125 ? 41.572 6.939 -30.910 1.00 64.12 125 ALA A O 1
ATOM 891 N N . GLY A 1 126 ? 41.104 7.844 -32.907 1.00 74.25 126 GLY A N 1
ATOM 892 C CA . GLY A 1 126 ? 40.386 6.675 -33.427 1.00 74.25 126 GLY A CA 1
ATOM 893 C C . GLY A 1 126 ? 39.666 6.940 -34.752 1.00 74.25 126 GLY A C 1
ATOM 894 O O . GLY A 1 126 ? 39.347 8.080 -35.072 1.00 74.25 126 GLY A O 1
ATOM 895 N N . THR A 1 127 ? 39.374 5.884 -35.517 1.00 79.38 127 THR A N 1
ATOM 896 C CA . THR A 1 127 ? 38.622 5.995 -36.781 1.00 79.38 127 THR A CA 1
ATOM 897 C C . THR A 1 127 ? 37.177 6.438 -36.520 1.00 79.38 127 THR A C 1
ATOM 899 O O . THR A 1 127 ? 36.627 6.153 -35.449 1.00 79.38 127 THR A O 1
ATOM 902 N N . VAL A 1 128 ? 36.511 7.077 -37.492 1.00 82.06 128 VAL A N 1
ATOM 903 C CA . VAL A 1 128 ? 35.070 7.402 -37.373 1.00 82.06 128 VAL A CA 1
ATOM 904 C C . VAL A 1 128 ? 34.243 6.147 -37.069 1.00 82.06 128 VAL A C 1
ATOM 906 O O . VAL A 1 128 ? 33.392 6.170 -36.179 1.00 82.06 128 VAL A O 1
ATOM 909 N N . MET A 1 129 ? 34.541 5.028 -37.737 1.00 80.94 129 MET A N 1
ATOM 910 C CA . MET A 1 129 ? 33.854 3.754 -37.502 1.00 80.94 129 MET A CA 1
ATOM 911 C C . MET A 1 129 ? 34.106 3.209 -36.087 1.00 80.94 129 MET A C 1
ATOM 913 O O . MET A 1 129 ? 33.188 2.718 -35.434 1.00 80.94 129 MET A O 1
ATOM 917 N N . GLY A 1 130 ? 35.334 3.334 -35.577 1.00 79.31 130 GLY A N 1
ATOM 918 C CA . GLY A 1 130 ? 35.699 2.927 -34.222 1.00 79.31 130 GLY A CA 1
ATOM 919 C C . GLY A 1 130 ? 34.960 3.737 -33.158 1.00 79.31 130 GLY A C 1
ATOM 920 O O . GLY A 1 130 ? 34.449 3.168 -32.195 1.00 79.31 130 GLY A O 1
ATOM 921 N N . LYS A 1 131 ? 34.823 5.053 -33.361 1.00 81.06 131 LYS A N 1
ATOM 922 C CA . LYS A 1 131 ? 34.050 5.934 -32.470 1.00 81.06 131 LYS A CA 1
ATOM 923 C C . LYS A 1 131 ? 32.558 5.613 -32.504 1.00 81.06 131 LYS A C 1
ATOM 925 O O . LYS A 1 131 ? 31.942 5.530 -31.445 1.00 81.06 131 LYS A O 1
ATOM 930 N N . LEU A 1 132 ? 31.988 5.373 -33.689 1.00 85.38 132 LEU A N 1
ATOM 931 C CA . LEU A 1 132 ? 30.595 4.938 -33.822 1.00 85.38 132 LEU A CA 1
ATOM 932 C C . LEU A 1 132 ? 30.359 3.606 -33.098 1.00 85.38 132 LEU A C 1
ATOM 934 O O . LEU A 1 132 ? 29.421 3.495 -32.314 1.00 85.38 132 LEU A O 1
ATOM 938 N N . ASN A 1 133 ? 31.248 2.628 -33.283 1.00 85.25 133 ASN A N 1
ATOM 939 C CA . ASN A 1 133 ? 31.176 1.347 -32.580 1.00 85.25 133 ASN A CA 1
ATOM 940 C C . ASN A 1 133 ? 31.275 1.516 -31.060 1.00 85.25 133 ASN A C 1
ATOM 942 O O . ASN A 1 133 ? 30.539 0.860 -30.326 1.00 85.25 133 ASN A O 1
ATOM 946 N N . LYS A 1 134 ? 32.134 2.422 -30.572 1.00 86.00 134 LYS A N 1
ATOM 947 C CA . LYS A 1 134 ? 32.229 2.731 -29.141 1.00 86.00 134 LYS A CA 1
ATOM 948 C C . LYS A 1 134 ? 30.940 3.352 -28.604 1.00 86.00 134 LYS A C 1
ATOM 950 O O . LYS A 1 134 ? 30.459 2.899 -27.574 1.00 86.00 134 LYS A O 1
ATOM 955 N N . LEU A 1 135 ? 30.356 4.325 -29.307 1.00 89.50 135 LEU A N 1
ATOM 956 C CA . LEU A 1 135 ? 29.074 4.931 -28.923 1.00 89.50 135 LEU A CA 1
ATOM 957 C C . LEU A 1 135 ? 27.940 3.901 -28.895 1.00 89.50 135 LEU A C 1
ATOM 959 O O . LEU A 1 135 ? 27.155 3.886 -27.952 1.00 89.50 135 LEU A O 1
ATOM 963 N N . LEU A 1 136 ? 27.873 3.016 -29.893 1.00 92.81 136 LEU A N 1
ATOM 964 C CA . LEU A 1 136 ? 26.904 1.918 -29.924 1.00 92.81 136 LEU A CA 1
ATOM 965 C C . LEU A 1 136 ? 27.113 0.953 -28.751 1.00 92.81 136 LEU A C 1
ATOM 967 O O . LEU A 1 136 ? 26.146 0.558 -28.103 1.00 92.81 136 LEU A O 1
ATOM 971 N N . SER A 1 137 ? 28.367 0.620 -28.438 1.00 92.81 137 SER A N 1
ATOM 972 C CA . SER A 1 137 ? 28.718 -0.210 -27.283 1.00 92.81 137 SER A CA 1
ATOM 973 C C . SER A 1 137 ? 28.338 0.453 -25.956 1.00 92.81 137 SER A C 1
ATOM 975 O O . SER A 1 137 ? 27.813 -0.215 -25.066 1.00 92.81 137 SER A O 1
ATOM 977 N N . ASP A 1 138 ? 28.578 1.755 -25.810 1.00 94.62 138 ASP A N 1
ATOM 978 C CA . ASP A 1 138 ? 28.230 2.514 -24.606 1.00 94.62 138 ASP A CA 1
ATOM 979 C C . ASP A 1 138 ? 26.720 2.628 -24.440 1.00 94.62 138 ASP A C 1
ATOM 981 O O . ASP A 1 138 ? 26.205 2.422 -23.342 1.00 94.62 138 ASP A O 1
ATOM 985 N N . LEU A 1 139 ? 25.995 2.880 -25.532 1.00 96.75 139 LEU A N 1
ATOM 986 C CA . LEU A 1 139 ? 24.539 2.892 -25.533 1.00 96.75 139 LEU A CA 1
ATOM 987 C C . LEU A 1 139 ? 23.974 1.519 -25.150 1.00 96.75 139 LEU A C 1
ATOM 989 O O . LEU A 1 139 ? 23.086 1.446 -24.303 1.00 96.75 139 LEU A O 1
ATOM 993 N N . ALA A 1 140 ? 24.509 0.432 -25.712 1.00 97.00 140 ALA A N 1
ATOM 994 C CA . ALA A 1 140 ? 24.100 -0.929 -25.366 1.00 97.00 140 ALA A CA 1
ATOM 995 C C . ALA A 1 140 ? 24.352 -1.243 -23.880 1.00 97.00 140 ALA A C 1
ATOM 997 O O . ALA A 1 140 ? 23.479 -1.793 -23.201 1.00 97.00 140 ALA A O 1
ATOM 998 N N . SER A 1 141 ? 25.511 -0.836 -23.353 1.00 97.25 141 SER A N 1
ATOM 999 C CA . SER A 1 141 ? 25.849 -0.964 -21.931 1.00 97.25 141 SER A CA 1
ATOM 1000 C C . SER A 1 141 ? 24.904 -0.147 -21.044 1.00 97.25 141 SER A C 1
ATOM 1002 O O . SER A 1 141 ? 24.353 -0.666 -20.071 1.00 97.25 141 SER A O 1
ATOM 1004 N N . HIS A 1 142 ? 24.629 1.105 -21.415 1.00 98.06 142 HIS A N 1
ATOM 1005 C CA . HIS A 1 142 ? 23.724 1.988 -20.685 1.00 98.06 142 HIS A CA 1
ATOM 1006 C C . HIS A 1 142 ? 22.290 1.442 -20.651 1.00 98.06 142 HIS A C 1
ATOM 1008 O O . HIS A 1 142 ? 21.683 1.374 -19.584 1.00 98.06 142 HIS A O 1
ATOM 1014 N N . VAL A 1 143 ? 21.757 0.989 -21.792 1.00 98.19 143 VAL A N 1
ATOM 1015 C CA . VAL A 1 143 ? 20.420 0.373 -21.878 1.00 98.19 143 VAL A CA 1
ATOM 1016 C C . VAL A 1 143 ? 20.338 -0.896 -21.026 1.00 98.19 143 VAL A C 1
ATOM 1018 O O . VAL A 1 143 ? 19.335 -1.108 -20.338 1.00 98.19 143 VAL A O 1
ATOM 1021 N N . SER A 1 144 ? 21.395 -1.711 -21.020 1.00 98.38 144 SER A N 1
ATOM 1022 C CA . SER A 1 144 ? 21.476 -2.919 -20.190 1.00 98.38 144 SER A CA 1
ATOM 1023 C C . SER A 1 144 ? 21.490 -2.575 -18.698 1.00 98.38 144 SER A C 1
ATOM 1025 O O . SER A 1 144 ? 20.690 -3.107 -17.931 1.00 98.38 144 SER A O 1
ATOM 1027 N N . SER A 1 145 ? 22.335 -1.625 -18.288 1.00 98.19 145 SER A N 1
ATOM 1028 C CA . SER A 1 145 ? 22.428 -1.150 -16.902 1.00 98.19 145 SER A CA 1
ATOM 1029 C C . SER A 1 145 ? 21.106 -0.557 -16.406 1.00 98.19 145 SER A C 1
ATOM 1031 O O . SER A 1 145 ? 20.618 -0.916 -15.331 1.00 98.19 145 SER A O 1
ATOM 1033 N N . TRP A 1 146 ? 20.470 0.290 -17.219 1.00 98.25 146 TRP A N 1
ATOM 1034 C CA . TRP A 1 146 ? 19.168 0.876 -16.905 1.00 98.25 146 TRP A CA 1
ATOM 1035 C C . TRP A 1 146 ? 18.076 -0.189 -16.763 1.00 98.25 146 TRP A C 1
ATOM 1037 O O . TRP A 1 146 ? 17.261 -0.127 -15.841 1.00 98.25 146 TRP A O 1
ATOM 1047 N N . SER A 1 147 ? 18.067 -1.187 -17.650 1.00 98.25 147 SER A N 1
ATOM 1048 C CA . SER A 1 147 ? 17.103 -2.290 -17.599 1.00 98.25 147 SER A CA 1
ATOM 1049 C C . SER A 1 147 ? 17.272 -3.134 -16.339 1.00 98.25 147 SER A C 1
ATOM 1051 O O . SER A 1 147 ? 16.287 -3.375 -15.644 1.00 98.25 147 SER A O 1
ATOM 1053 N N . ASN A 1 148 ? 18.509 -3.490 -15.990 1.00 98.00 148 ASN A N 1
ATOM 1054 C CA . ASN A 1 148 ? 18.814 -4.259 -14.784 1.00 98.00 148 ASN A CA 1
ATOM 1055 C C . ASN A 1 148 ? 18.476 -3.481 -13.505 1.00 98.00 148 ASN A C 1
ATOM 1057 O O . ASN A 1 148 ? 17.840 -4.018 -12.600 1.00 98.00 148 ASN A O 1
ATOM 1061 N N . THR A 1 149 ? 18.838 -2.197 -13.448 1.00 98.19 149 THR A N 1
ATOM 1062 C CA . THR A 1 149 ? 18.531 -1.325 -12.303 1.00 98.19 149 THR A CA 1
ATOM 1063 C C . THR A 1 149 ? 17.023 -1.209 -12.098 1.00 98.19 149 THR A C 1
ATOM 1065 O O . THR A 1 149 ? 16.519 -1.379 -10.988 1.00 98.19 149 THR A O 1
ATOM 1068 N N . ARG A 1 150 ? 16.272 -0.975 -13.181 1.00 98.31 150 ARG A N 1
ATOM 1069 C CA . ARG A 1 150 ? 14.812 -0.888 -13.115 1.00 98.31 150 ARG A CA 1
ATOM 1070 C C . ARG A 1 150 ? 14.179 -2.217 -12.702 1.00 98.31 150 ARG A C 1
ATOM 1072 O O . ARG A 1 150 ? 13.264 -2.195 -11.886 1.00 98.31 150 ARG A O 1
ATOM 1079 N N . ALA A 1 151 ? 14.662 -3.346 -13.224 1.00 98.19 151 ALA A N 1
ATOM 1080 C CA . ALA A 1 151 ? 14.194 -4.675 -12.828 1.00 98.19 151 ALA A CA 1
ATOM 1081 C C . ALA A 1 151 ? 14.396 -4.911 -11.323 1.00 98.19 151 ALA A C 1
ATOM 1083 O O . ALA A 1 151 ? 13.442 -5.244 -10.631 1.00 98.19 151 ALA A O 1
ATOM 1084 N N . SER A 1 152 ? 15.578 -4.589 -10.787 1.00 98.25 152 SER A N 1
ATOM 1085 C CA . SER A 1 152 ? 15.861 -4.683 -9.349 1.00 98.25 152 SER A CA 1
ATOM 1086 C C . SER A 1 152 ? 14.912 -3.833 -8.492 1.00 98.25 152 SER A C 1
ATOM 1088 O O . SER A 1 152 ? 14.476 -4.269 -7.421 1.00 98.25 152 SER A O 1
ATOM 1090 N N . TYR A 1 153 ? 14.579 -2.611 -8.928 1.00 98.12 153 TYR A N 1
ATOM 1091 C CA . TYR A 1 153 ? 13.599 -1.781 -8.221 1.00 98.12 153 TYR A CA 1
ATOM 1092 C C . TYR A 1 153 ? 12.192 -2.379 -8.274 1.00 98.12 153 TYR A C 1
ATOM 1094 O O . TYR A 1 153 ? 11.503 -2.402 -7.254 1.00 98.12 153 TYR A O 1
ATOM 1102 N N . ILE A 1 154 ? 11.779 -2.903 -9.430 1.00 97.56 154 ILE A N 1
ATOM 1103 C CA . ILE A 1 154 ? 10.488 -3.582 -9.590 1.00 97.56 154 ILE A CA 1
ATOM 1104 C C . ILE A 1 154 ? 10.413 -4.821 -8.688 1.00 97.56 154 ILE A C 1
ATOM 1106 O O . ILE A 1 154 ? 9.417 -4.987 -7.987 1.00 97.56 154 ILE A O 1
ATOM 1110 N N . ASP A 1 155 ? 11.466 -5.635 -8.623 1.00 97.19 155 ASP A N 1
ATOM 1111 C CA . ASP A 1 155 ? 11.523 -6.829 -7.770 1.00 97.19 155 ASP A CA 1
ATOM 1112 C C . ASP A 1 155 ? 11.432 -6.477 -6.280 1.00 97.19 155 ASP A C 1
ATOM 1114 O O . ASP A 1 155 ? 10.739 -7.150 -5.510 1.00 97.19 155 ASP A O 1
ATOM 1118 N N . THR A 1 156 ? 12.070 -5.376 -5.869 1.00 96.56 156 THR A N 1
ATOM 1119 C CA . THR A 1 156 ? 11.975 -4.858 -4.495 1.00 96.56 156 THR A CA 1
ATOM 1120 C C . THR A 1 156 ? 10.545 -4.427 -4.165 1.00 96.56 156 THR A C 1
ATOM 1122 O O . THR A 1 156 ? 10.001 -4.804 -3.124 1.00 96.56 156 THR A O 1
ATOM 1125 N N . ILE A 1 157 ? 9.905 -3.668 -5.061 1.00 95.12 157 ILE A N 1
ATOM 1126 C CA . ILE A 1 157 ? 8.509 -3.235 -4.904 1.00 95.12 157 ILE A CA 1
ATOM 1127 C C . ILE A 1 157 ? 7.578 -4.448 -4.844 1.00 95.12 157 ILE A C 1
ATOM 1129 O O . ILE A 1 157 ? 6.710 -4.513 -3.968 1.00 95.12 157 ILE A O 1
ATOM 1133 N N . LYS A 1 158 ? 7.773 -5.426 -5.733 1.00 92.75 158 LYS A N 1
ATOM 1134 C CA . LYS A 1 158 ? 6.982 -6.656 -5.765 1.00 92.75 158 LYS A CA 1
ATOM 1135 C C . LYS A 1 158 ? 7.122 -7.428 -4.455 1.00 92.75 158 LYS A C 1
ATOM 1137 O O . LYS A 1 158 ? 6.113 -7.760 -3.846 1.00 92.75 158 LYS A O 1
ATOM 1142 N N . THR A 1 159 ? 8.351 -7.632 -3.983 1.00 89.06 159 THR A N 1
ATOM 1143 C CA . THR A 1 159 ? 8.629 -8.324 -2.716 1.00 89.06 159 THR A CA 1
ATOM 1144 C C . THR A 1 159 ? 7.912 -7.653 -1.544 1.00 89.06 159 THR A C 1
ATOM 1146 O O . THR A 1 159 ? 7.270 -8.325 -0.743 1.00 89.06 159 THR A O 1
ATOM 1149 N N . ASN A 1 160 ? 7.970 -6.322 -1.448 1.00 85.81 160 ASN A N 1
ATOM 1150 C CA . ASN A 1 160 ? 7.284 -5.587 -0.382 1.00 85.81 160 ASN A CA 1
ATOM 1151 C C . ASN A 1 160 ? 5.754 -5.654 -0.508 1.00 85.81 160 ASN A C 1
ATOM 1153 O O . ASN A 1 160 ? 5.058 -5.745 0.500 1.00 85.81 160 ASN A O 1
ATOM 1157 N N . THR A 1 161 ? 5.229 -5.641 -1.732 1.00 87.12 161 THR A N 1
ATOM 1158 C CA . THR A 1 161 ? 3.788 -5.768 -1.989 1.00 87.12 161 THR A CA 1
ATOM 1159 C C . THR A 1 161 ? 3.280 -7.154 -1.600 1.00 87.12 161 THR A C 1
ATOM 1161 O O . THR A 1 161 ? 2.263 -7.266 -0.916 1.00 87.12 161 THR A O 1
ATOM 1164 N N . ASP A 1 162 ? 4.022 -8.205 -1.958 1.00 84.00 162 ASP A N 1
ATOM 1165 C CA . ASP A 1 162 ? 3.697 -9.582 -1.591 1.00 84.00 162 ASP A CA 1
ATOM 1166 C C . ASP A 1 162 ? 3.633 -9.726 -0.058 1.00 84.00 162 ASP A C 1
ATOM 1168 O O . ASP A 1 162 ? 2.704 -10.339 0.458 1.00 84.00 162 ASP A O 1
ATOM 1172 N N . LYS A 1 163 ? 4.534 -9.078 0.695 1.00 79.19 163 LYS A N 1
ATOM 1173 C CA . LYS A 1 163 ? 4.525 -9.078 2.173 1.00 79.19 163 LYS A CA 1
ATOM 1174 C C . LYS A 1 163 ? 3.275 -8.454 2.804 1.00 79.19 163 LYS A C 1
ATOM 1176 O O . LYS A 1 163 ? 2.797 -8.932 3.830 1.00 79.19 163 LYS A O 1
ATOM 1181 N N . ILE A 1 164 ? 2.702 -7.415 2.195 1.00 81.38 164 ILE A N 1
ATOM 1182 C CA . ILE A 1 164 ? 1.500 -6.738 2.719 1.00 81.38 164 ILE A CA 1
ATOM 1183 C C . ILE A 1 164 ? 0.260 -7.657 2.650 1.00 81.38 164 ILE A C 1
ATOM 1185 O O . ILE A 1 164 ? -0.641 -7.552 3.489 1.00 81.38 164 ILE A O 1
ATOM 1189 N N . GLY A 1 165 ? 0.225 -8.594 1.695 1.00 75.69 165 GLY A N 1
ATOM 1190 C CA . GLY A 1 165 ? -0.903 -9.506 1.463 1.00 75.69 165 GLY A CA 1
ATOM 1191 C C . GLY A 1 165 ? -0.652 -10.982 1.791 1.00 75.69 165 GLY A C 1
ATOM 1192 O O . GLY A 1 165 ? -1.614 -11.738 1.929 1.00 75.69 165 GLY A O 1
ATOM 1193 N N . ALA A 1 166 ? 0.601 -11.418 1.930 1.00 79.19 166 ALA A N 1
ATOM 1194 C CA . ALA A 1 166 ? 0.932 -12.828 2.099 1.00 79.19 166 ALA A CA 1
ATOM 1195 C C . ALA A 1 166 ? 0.574 -13.342 3.497 1.00 79.19 166 ALA A C 1
ATOM 1197 O O . ALA A 1 166 ? 0.968 -12.782 4.518 1.00 79.19 166 ALA A O 1
ATOM 1198 N N . ALA A 1 167 ? -0.109 -14.487 3.547 1.00 73.19 167 ALA A N 1
ATOM 1199 C CA . ALA A 1 167 ? -0.415 -15.178 4.798 1.00 73.19 167 ALA A CA 1
ATOM 1200 C C . ALA A 1 167 ? 0.840 -15.705 5.525 1.00 73.19 167 ALA A C 1
ATOM 1202 O O . ALA A 1 167 ? 0.791 -15.956 6.725 1.00 73.19 167 ALA A O 1
ATOM 1203 N N . GLY A 1 168 ? 1.959 -15.875 4.814 1.00 72.88 168 GLY A N 1
ATOM 1204 C CA . GLY A 1 168 ? 3.210 -16.390 5.373 1.00 72.88 168 GLY A CA 1
ATOM 1205 C C . GLY A 1 168 ? 4.087 -15.349 6.072 1.00 72.88 168 GLY A C 1
ATOM 1206 O O . GLY A 1 168 ? 5.003 -15.746 6.787 1.00 72.88 168 GLY A O 1
ATOM 1207 N N . ASP A 1 169 ? 3.835 -14.045 5.897 1.00 73.06 169 ASP A N 1
ATOM 1208 C CA . ASP A 1 169 ? 4.664 -13.026 6.545 1.00 73.06 169 ASP A CA 1
ATOM 1209 C C . ASP A 1 169 ? 4.270 -12.881 8.022 1.00 73.06 169 ASP A C 1
ATOM 1211 O O . ASP A 1 169 ? 3.189 -12.409 8.399 1.00 73.06 169 ASP A O 1
ATOM 1215 N N . THR A 1 170 ? 5.152 -13.357 8.894 1.00 69.38 170 THR A N 1
ATOM 1216 C CA . THR A 1 170 ? 4.903 -13.386 10.330 1.00 69.38 170 THR A CA 1
ATOM 1217 C C . THR A 1 170 ? 4.996 -11.995 10.939 1.00 69.38 170 THR A C 1
ATOM 1219 O O . THR A 1 170 ? 4.332 -11.756 11.949 1.00 69.38 170 THR A O 1
ATOM 1222 N N . GLY A 1 171 ? 5.729 -11.049 10.334 1.00 67.62 171 GLY A N 1
ATOM 1223 C CA . GLY A 1 171 ? 5.907 -9.701 10.886 1.00 67.62 171 GLY A CA 1
ATOM 1224 C C . GLY A 1 171 ? 6.348 -9.707 12.359 1.00 67.62 171 GLY A C 1
ATOM 1225 O O . GLY A 1 171 ? 5.944 -8.836 13.123 1.00 67.62 171 GLY A O 1
ATOM 1226 N N . GLY A 1 172 ? 7.087 -10.742 12.785 1.00 70.06 172 GLY A N 1
ATOM 1227 C CA . GLY A 1 172 ? 7.491 -10.953 14.182 1.00 70.06 172 GLY A CA 1
ATOM 1228 C C . GLY A 1 172 ? 6.438 -11.592 15.106 1.00 70.06 172 GLY A C 1
ATOM 1229 O O . GLY A 1 172 ? 6.702 -11.754 16.293 1.00 70.06 172 GLY A O 1
ATOM 1230 N N . SER A 1 173 ? 5.263 -11.979 14.601 1.00 71.38 173 SER A N 1
ATOM 1231 C CA . SER A 1 173 ? 4.221 -12.699 15.351 1.00 71.38 173 SER A CA 1
ATOM 1232 C C . SER A 1 173 ? 4.278 -14.208 15.100 1.00 71.38 173 SER A C 1
ATOM 1234 O O . SER A 1 173 ? 4.432 -14.644 13.964 1.00 71.38 173 SER A O 1
ATOM 1236 N N . ALA A 1 174 ? 4.075 -15.021 16.141 1.00 73.62 174 ALA A N 1
ATOM 1237 C CA . ALA A 1 174 ? 4.019 -16.483 16.022 1.00 73.62 174 ALA A CA 1
ATOM 1238 C C . ALA A 1 174 ? 2.823 -16.997 15.190 1.00 73.62 174 ALA A C 1
ATOM 1240 O O . ALA A 1 174 ? 2.816 -18.153 14.771 1.00 73.62 174 ALA A O 1
ATOM 1241 N N . THR A 1 175 ? 1.818 -16.154 14.930 1.00 71.81 175 THR A N 1
ATOM 1242 C CA . THR A 1 175 ? 0.619 -16.527 14.172 1.00 71.81 175 THR A CA 1
ATOM 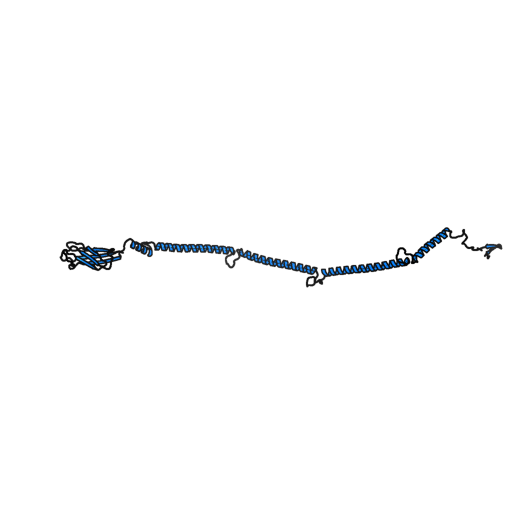1243 C C . THR A 1 175 ? 0.766 -16.126 12.703 1.00 71.81 175 THR A C 1
ATOM 1245 O O . THR A 1 175 ? 0.942 -14.945 12.380 1.00 71.81 175 THR A O 1
ATOM 1248 N N . ALA A 1 176 ? 0.664 -17.107 11.803 1.00 68.12 176 ALA A N 1
ATOM 1249 C CA . ALA A 1 176 ? 0.600 -16.872 10.362 1.00 68.12 176 ALA A CA 1
ATOM 1250 C C . ALA A 1 176 ? -0.637 -16.027 9.996 1.00 68.12 176 ALA A C 1
ATOM 1252 O O . ALA A 1 176 ? -1.704 -16.169 10.592 1.00 68.12 176 ALA A O 1
ATOM 1253 N N . GLY A 1 177 ? -0.493 -15.128 9.027 1.00 77.31 177 GLY A N 1
ATOM 1254 C CA . GLY A 1 177 ? -1.556 -14.258 8.527 1.00 77.31 177 GLY A CA 1
ATOM 1255 C C . GLY A 1 177 ? -1.006 -12.948 7.966 1.00 77.31 177 GLY A C 1
ATOM 1256 O O . GLY A 1 177 ? 0.002 -12.441 8.460 1.00 77.31 177 GLY A O 1
ATOM 1257 N N . SER A 1 178 ? -1.688 -12.386 6.962 1.00 83.94 178 SER A N 1
ATOM 1258 C CA . SER A 1 178 ? -1.325 -11.085 6.387 1.00 83.94 178 SER A CA 1
ATOM 1259 C C . SER A 1 178 ? -1.449 -9.965 7.422 1.00 83.94 178 SER A C 1
ATOM 1261 O O . SER A 1 178 ? -2.189 -10.088 8.405 1.00 83.94 178 SER A O 1
ATOM 1263 N N . ILE A 1 179 ? -0.765 -8.840 7.191 1.00 83.56 179 ILE A N 1
ATOM 1264 C CA . ILE A 1 179 ? -0.847 -7.661 8.069 1.00 83.56 179 ILE A CA 1
ATOM 1265 C C . ILE A 1 179 ? -2.308 -7.207 8.227 1.00 83.56 179 ILE A C 1
ATOM 1267 O O . ILE A 1 179 ? -2.763 -6.973 9.347 1.00 83.56 179 ILE A O 1
ATOM 1271 N N . PHE A 1 180 ? -3.079 -7.177 7.136 1.00 83.12 180 PHE A N 1
ATOM 1272 C CA . PHE A 1 180 ? -4.509 -6.857 7.186 1.00 83.12 180 PHE A CA 1
ATOM 1273 C C . PHE A 1 180 ? -5.335 -7.907 7.935 1.00 83.12 180 PHE A C 1
ATOM 1275 O O . PHE A 1 180 ? -6.230 -7.545 8.694 1.00 83.12 180 PHE A O 1
ATOM 1282 N N . GLY A 1 181 ? -5.025 -9.199 7.784 1.00 83.50 181 GLY A N 1
ATOM 1283 C CA . GLY A 1 181 ? -5.682 -10.262 8.550 1.00 83.50 181 GLY A CA 1
ATOM 1284 C C . GLY A 1 181 ? -5.472 -10.102 10.059 1.00 83.50 181 GLY A C 1
ATOM 1285 O O . GLY A 1 181 ? -6.420 -10.213 10.836 1.00 83.50 181 GLY A O 1
ATOM 1286 N N . LYS A 1 182 ? -4.248 -9.760 10.473 1.00 83.75 182 LYS A N 1
ATOM 1287 C CA . LYS A 1 182 ? -3.895 -9.492 11.876 1.00 83.75 182 LYS A CA 1
ATOM 1288 C C . LYS A 1 182 ? -4.570 -8.231 12.408 1.00 83.75 182 LYS A C 1
ATOM 1290 O O . LYS A 1 182 ? -5.113 -8.262 13.509 1.00 83.75 182 LYS A O 1
ATOM 1295 N N . LEU A 1 183 ? -4.592 -7.152 11.625 1.00 87.62 183 LEU A N 1
ATOM 1296 C CA . LEU A 1 183 ? -5.294 -5.922 11.993 1.00 87.62 183 LEU A CA 1
ATOM 1297 C C . LEU A 1 183 ? -6.796 -6.175 12.174 1.00 87.62 183 LEU A C 1
ATOM 1299 O O . LEU A 1 183 ? -7.366 -5.779 13.187 1.00 87.62 183 LEU A O 1
ATOM 1303 N N . ASN A 1 184 ? -7.420 -6.913 11.254 1.00 88.44 184 ASN A N 1
ATOM 1304 C CA . ASN A 1 184 ? -8.826 -7.300 11.364 1.00 88.44 184 ASN A CA 1
ATOM 1305 C C . ASN A 1 184 ? -9.087 -8.156 12.611 1.00 88.44 184 ASN A C 1
ATOM 1307 O O . ASN A 1 184 ? -10.091 -7.954 13.295 1.00 88.44 184 ASN A O 1
ATOM 1311 N N . LYS A 1 185 ? -8.172 -9.074 12.953 1.00 88.88 185 LYS A N 1
ATOM 1312 C CA . LYS A 1 185 ? -8.265 -9.868 14.185 1.00 88.88 185 LYS A CA 1
ATOM 1313 C C . LYS A 1 185 ? -8.150 -9.000 15.438 1.00 88.88 185 LYS A C 1
ATOM 1315 O O . LYS A 1 185 ? -8.963 -9.163 16.339 1.00 88.88 185 LYS A O 1
ATOM 1320 N N . LEU A 1 186 ? -7.202 -8.062 15.482 1.00 91.62 186 LEU A N 1
ATOM 1321 C CA . LEU A 1 186 ? -7.048 -7.121 16.596 1.00 91.62 186 LEU A CA 1
ATOM 1322 C C . LEU A 1 186 ? -8.303 -6.261 16.779 1.00 91.62 186 LEU A C 1
ATOM 1324 O O . LEU A 1 186 ? -8.771 -6.099 17.902 1.00 91.62 186 LEU A O 1
ATOM 1328 N N . ILE A 1 187 ? -8.863 -5.740 15.684 1.00 95.38 187 ILE A N 1
ATOM 1329 C CA . ILE A 1 187 ? -10.118 -4.981 15.707 1.00 95.38 187 ILE A CA 1
ATOM 1330 C C . ILE A 1 187 ? -11.240 -5.855 16.279 1.00 95.38 187 ILE A C 1
ATOM 1332 O O . ILE A 1 187 ? -11.934 -5.430 17.197 1.00 95.38 187 ILE A O 1
ATOM 1336 N N . SER A 1 188 ? -11.375 -7.096 15.803 1.00 96.00 188 SER A N 1
ATOM 1337 C CA . SER A 1 188 ? -12.374 -8.050 16.302 1.00 96.00 188 SER A CA 1
ATOM 1338 C C . SER A 1 188 ? -12.205 -8.365 17.797 1.00 96.00 188 SER A C 1
ATOM 1340 O O . SER A 1 188 ? -13.189 -8.381 18.545 1.00 96.00 188 SER A O 1
ATOM 1342 N N . ASP A 1 189 ? -10.967 -8.552 18.258 1.00 96.44 189 ASP A N 1
ATOM 1343 C CA . ASP A 1 189 ? -10.653 -8.800 19.666 1.00 96.44 189 ASP A CA 1
ATOM 1344 C C . ASP A 1 189 ? -10.959 -7.584 20.536 1.00 96.44 189 ASP A C 1
ATOM 1346 O O . ASP A 1 189 ? -11.564 -7.728 21.599 1.00 96.44 189 ASP A O 1
ATOM 1350 N N . LEU A 1 190 ? -10.613 -6.382 20.071 1.00 97.81 190 LEU A N 1
ATOM 1351 C CA . LEU A 1 190 ? -10.926 -5.137 20.762 1.00 97.81 190 LEU A CA 1
ATOM 1352 C C . LEU A 1 190 ? -12.441 -4.933 20.867 1.00 97.81 190 LEU A C 1
ATOM 1354 O O . LEU A 1 190 ? -12.940 -4.640 21.953 1.00 97.81 190 LEU A O 1
ATOM 1358 N N . THR A 1 191 ? -13.188 -5.151 19.782 1.00 98.25 191 THR A N 1
ATOM 1359 C CA . THR A 1 191 ? -14.657 -5.109 19.791 1.00 98.25 191 THR A CA 1
ATOM 1360 C C . THR A 1 191 ? -15.232 -6.102 20.802 1.00 98.25 191 THR A C 1
ATOM 1362 O O . THR A 1 191 ? -16.093 -5.737 21.604 1.00 98.25 191 THR A O 1
ATOM 1365 N N . THR A 1 192 ? -14.713 -7.332 20.829 1.00 98.12 192 THR A N 1
ATOM 1366 C CA . THR A 1 192 ? -15.139 -8.369 21.782 1.00 98.12 192 THR A CA 1
ATOM 1367 C C . THR A 1 192 ? -14.832 -7.969 23.226 1.00 98.12 192 THR A C 1
ATOM 1369 O O . THR A 1 192 ? -15.688 -8.095 24.105 1.00 98.12 192 THR A O 1
ATOM 1372 N N . HIS A 1 193 ? -13.628 -7.458 23.487 1.00 98.50 193 HIS A N 1
ATOM 1373 C CA . HIS A 1 193 ? -13.208 -7.014 24.812 1.00 98.50 193 HIS A CA 1
ATOM 1374 C C . HIS A 1 193 ? -14.070 -5.851 25.316 1.00 98.50 193 HIS A C 1
ATOM 1376 O O . HIS A 1 193 ? -14.557 -5.898 26.444 1.00 98.50 193 HIS A O 1
ATOM 1382 N N . MET A 1 194 ? -14.323 -4.841 24.476 1.00 98.50 194 MET A N 1
ATOM 1383 C CA . MET A 1 194 ? -15.212 -3.728 24.821 1.00 98.50 194 MET A CA 1
ATOM 1384 C C . MET A 1 194 ? -16.635 -4.208 25.123 1.00 98.50 194 MET A C 1
ATOM 1386 O O . MET A 1 194 ? -17.230 -3.756 26.098 1.00 98.50 194 MET A O 1
ATOM 1390 N N . GLY A 1 195 ? -17.170 -5.159 24.349 1.00 98.50 195 GLY A N 1
ATOM 1391 C CA . GLY A 1 195 ? -18.482 -5.758 24.620 1.00 98.50 195 GLY A CA 1
ATOM 1392 C C . GLY A 1 195 ? -18.544 -6.462 25.981 1.00 98.50 195 GLY A C 1
ATOM 1393 O O . GLY A 1 195 ? -19.478 -6.242 26.758 1.00 98.50 195 GLY A O 1
ATOM 1394 N N . ARG A 1 196 ? -17.515 -7.255 26.313 1.00 98.19 196 ARG A N 1
ATOM 1395 C CA . ARG A 1 196 ? -17.391 -7.919 27.624 1.00 98.19 196 ARG A CA 1
ATOM 1396 C C . ARG A 1 196 ? -17.270 -6.916 28.767 1.00 98.19 196 ARG A C 1
ATOM 1398 O O . ARG A 1 196 ? -17.969 -7.054 29.765 1.00 98.19 196 ARG A O 1
ATOM 1405 N N . TRP A 1 197 ? -16.423 -5.900 28.615 1.00 98.25 197 TRP A N 1
ATOM 1406 C CA . TRP A 1 197 ? -16.219 -4.859 29.622 1.00 98.25 197 TRP A CA 1
ATOM 1407 C C . TRP A 1 197 ? -17.500 -4.070 29.902 1.00 98.25 197 TRP A C 1
ATOM 1409 O O . TRP A 1 197 ? -17.869 -3.887 31.062 1.00 98.25 197 TRP A O 1
ATOM 1419 N N . THR A 1 198 ? -18.210 -3.656 28.851 1.00 98.38 198 THR A N 1
ATOM 1420 C CA . THR A 1 198 ? -19.494 -2.955 28.975 1.00 98.38 198 THR A CA 1
ATOM 1421 C C . THR A 1 198 ? -20.527 -3.817 29.695 1.00 98.38 198 THR A C 1
ATOM 1423 O O . THR A 1 198 ? -21.174 -3.335 30.621 1.00 98.38 198 THR A O 1
ATOM 1426 N N . SER A 1 199 ? -20.634 -5.099 29.333 1.00 98.25 199 SER A N 1
ATOM 1427 C CA . SER A 1 199 ? -21.583 -6.029 29.961 1.00 98.25 199 SER A CA 1
ATOM 1428 C C . SER A 1 199 ? -21.262 -6.271 31.439 1.00 98.25 199 SER A C 1
ATOM 1430 O O . SER A 1 199 ? -22.148 -6.201 32.284 1.00 98.25 199 SER A O 1
ATOM 1432 N N . ALA A 1 200 ? -19.986 -6.491 31.771 1.00 98.38 200 ALA A N 1
ATOM 1433 C CA . ALA A 1 200 ? -19.551 -6.692 33.152 1.00 98.38 200 ALA A CA 1
ATOM 1434 C C . ALA A 1 200 ? -19.813 -5.451 34.019 1.00 98.38 200 ALA A C 1
ATOM 1436 O O . ALA A 1 200 ? -20.332 -5.557 35.128 1.00 98.38 200 ALA A O 1
ATOM 1437 N N . ARG A 1 201 ? -19.508 -4.255 33.498 1.00 98.38 201 ARG A N 1
ATOM 1438 C CA . ARG A 1 201 ? -19.805 -2.999 34.197 1.00 98.38 201 ARG A CA 1
ATOM 1439 C C . ARG A 1 201 ? -21.300 -2.775 34.394 1.00 98.38 201 ARG A C 1
ATOM 1441 O O . ARG A 1 201 ? -21.678 -2.307 35.463 1.00 98.38 201 ARG A O 1
ATOM 1448 N N . ALA A 1 202 ? -22.127 -3.091 33.397 1.00 98.12 202 ALA A N 1
ATOM 1449 C CA . ALA A 1 202 ? -23.578 -3.005 33.529 1.00 98.12 202 ALA A CA 1
ATOM 1450 C C . ALA A 1 202 ? -24.082 -3.914 34.662 1.00 98.12 202 ALA A C 1
ATOM 1452 O O . ALA A 1 202 ? -24.803 -3.434 35.530 1.00 98.12 202 ALA A O 1
ATOM 1453 N N . GLY A 1 203 ? -23.591 -5.158 34.732 1.00 98.38 203 GLY A N 1
ATOM 1454 C CA . GLY A 1 203 ? -23.914 -6.089 35.818 1.00 98.38 203 GLY A CA 1
ATOM 1455 C C . GLY A 1 203 ? -23.587 -5.535 37.209 1.00 98.38 203 GLY A C 1
ATOM 1456 O O . GLY A 1 203 ? -24.456 -5.502 38.073 1.00 98.38 203 GLY A O 1
ATOM 1457 N N . TYR A 1 204 ? -22.378 -4.998 37.415 1.00 98.38 204 TYR A N 1
ATOM 1458 C CA . TYR A 1 204 ? -22.020 -4.392 38.707 1.00 98.38 204 TYR A CA 1
ATOM 1459 C C . TYR A 1 204 ? -22.886 -3.178 39.071 1.00 98.38 204 TYR A C 1
ATOM 1461 O O . TYR A 1 204 ? -23.213 -2.979 40.241 1.00 98.38 204 TYR A O 1
ATOM 1469 N N . ILE A 1 205 ? -23.254 -2.349 38.091 1.00 98.06 205 ILE A N 1
ATOM 1470 C CA . ILE A 1 205 ? -24.133 -1.194 38.319 1.00 98.06 205 ILE A CA 1
ATOM 1471 C C . ILE A 1 205 ? -25.543 -1.654 38.702 1.00 98.06 205 ILE A C 1
ATOM 1473 O O . ILE A 1 205 ? -26.149 -1.065 39.600 1.00 98.06 205 ILE A O 1
ATOM 1477 N N . ASP A 1 206 ? -26.056 -2.697 38.052 1.00 98.06 206 ASP A N 1
ATOM 1478 C CA . ASP A 1 206 ? -27.369 -3.260 38.356 1.00 98.06 206 ASP A CA 1
ATOM 1479 C C . ASP A 1 206 ? -27.395 -3.906 39.748 1.00 98.06 206 ASP A C 1
ATOM 1481 O O . ASP A 1 206 ? -28.337 -3.664 40.503 1.00 98.06 206 ASP A O 1
ATOM 1485 N N . ASP A 1 207 ? -26.332 -4.611 40.147 1.00 97.69 207 ASP A N 1
ATOM 1486 C CA . ASP A 1 207 ? -26.184 -5.150 41.505 1.00 97.69 207 ASP A CA 1
ATOM 1487 C C . ASP A 1 207 ? -26.180 -4.042 42.565 1.00 97.69 207 ASP A C 1
ATOM 1489 O O . ASP A 1 207 ? -26.865 -4.150 43.585 1.00 97.69 207 ASP A O 1
ATOM 1493 N N . ILE A 1 208 ? -25.450 -2.945 42.331 1.00 96.56 208 ILE A N 1
ATOM 1494 C CA . ILE A 1 208 ? -25.458 -1.780 43.229 1.00 96.56 208 ILE A CA 1
ATOM 1495 C C . ILE A 1 208 ? -26.868 -1.195 43.311 1.00 96.56 208 ILE A C 1
ATOM 1497 O O . ILE A 1 208 ? -27.379 -0.998 44.414 1.00 96.56 208 ILE A O 1
ATOM 1501 N N . ARG A 1 209 ? -27.517 -0.948 42.164 1.00 96.56 209 ARG A N 1
ATOM 1502 C CA . ARG A 1 209 ? -28.871 -0.378 42.116 1.00 96.56 209 ARG A CA 1
ATOM 1503 C C . ARG A 1 209 ? -29.862 -1.257 42.879 1.00 96.56 209 ARG A C 1
ATOM 1505 O O . ARG A 1 209 ? -30.622 -0.735 43.696 1.00 96.56 209 ARG A O 1
ATOM 1512 N N . ASN A 1 210 ? -29.825 -2.570 42.656 1.00 94.81 210 ASN A N 1
ATOM 1513 C CA . ASN A 1 210 ? -30.687 -3.528 43.340 1.00 94.81 210 ASN A CA 1
ATOM 1514 C C . ASN A 1 210 ? -30.416 -3.551 44.843 1.00 94.81 210 ASN A C 1
ATOM 1516 O O . ASN A 1 210 ? -31.353 -3.424 45.626 1.00 94.81 210 ASN A O 1
ATOM 1520 N N . ASN A 1 211 ? -29.155 -3.644 45.263 1.00 91.69 211 ASN A N 1
ATOM 1521 C CA . ASN A 1 211 ? -28.808 -3.669 46.682 1.00 91.69 211 ASN A CA 1
ATOM 1522 C C . ASN A 1 211 ? -29.192 -2.368 47.395 1.00 91.69 211 ASN A C 1
ATOM 1524 O O . ASN A 1 211 ? -29.694 -2.417 48.516 1.00 91.69 211 ASN A O 1
ATOM 1528 N N . THR A 1 212 ? -29.020 -1.206 46.758 1.00 91.19 212 THR A N 1
ATOM 1529 C CA . THR A 1 212 ? -29.490 0.076 47.301 1.00 91.19 212 THR A CA 1
ATOM 1530 C C . THR A 1 212 ? -31.013 0.103 47.434 1.00 91.19 212 THR A C 1
ATOM 1532 O O . THR A 1 212 ? -31.521 0.492 48.485 1.00 91.19 212 THR A O 1
ATOM 1535 N N . ALA A 1 213 ? -31.752 -0.339 46.411 1.00 89.31 213 ALA A N 1
ATOM 1536 C CA . ALA A 1 213 ? -33.215 -0.381 46.448 1.00 89.31 213 ALA A CA 1
ATOM 1537 C C . ALA A 1 213 ? -33.737 -1.331 47.537 1.00 89.31 213 ALA A C 1
ATOM 1539 O O . ALA A 1 213 ? -34.602 -0.953 48.330 1.00 89.31 213 ALA A O 1
ATOM 1540 N N . VAL A 1 214 ? -33.169 -2.539 47.619 1.00 88.25 214 VAL A N 1
ATOM 1541 C CA . VAL A 1 214 ? -33.478 -3.521 48.662 1.00 88.25 214 VAL A CA 1
ATOM 1542 C C . VAL A 1 214 ? -33.192 -2.907 50.028 1.00 88.25 214 VAL A C 1
ATOM 1544 O O . VAL A 1 214 ? -34.117 -2.769 50.822 1.00 88.25 214 VAL A O 1
ATOM 1547 N N . ASN A 1 215 ? -31.970 -2.439 50.290 1.00 86.62 215 ASN A N 1
ATOM 1548 C CA . ASN A 1 215 ? -31.575 -1.942 51.611 1.00 86.62 215 ASN A CA 1
ATOM 1549 C C . ASN A 1 215 ? -32.378 -0.729 52.108 1.00 86.62 215 ASN A C 1
ATOM 1551 O O . ASN A 1 215 ? -32.476 -0.560 53.324 1.00 86.62 215 ASN A O 1
ATOM 1555 N N . ASN A 1 216 ? -32.961 0.064 51.202 1.00 86.75 216 ASN A N 1
ATOM 1556 C CA . ASN A 1 216 ? -33.804 1.221 51.525 1.00 86.75 216 ASN A CA 1
ATOM 1557 C C . ASN A 1 216 ? -35.305 0.895 51.637 1.00 86.75 216 ASN A C 1
ATOM 1559 O O . ASN A 1 216 ? -36.087 1.749 52.054 1.00 86.75 216 ASN A O 1
ATOM 1563 N N .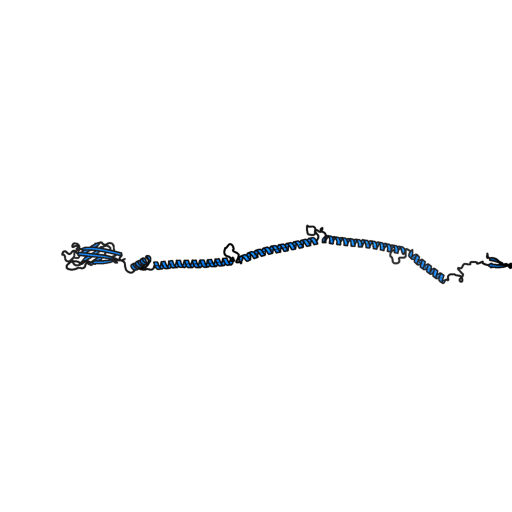 THR A 1 217 ? -35.731 -0.317 51.275 1.00 90.75 217 THR A N 1
ATOM 1564 C CA . THR A 1 217 ? -37.134 -0.735 51.381 1.00 90.75 217 THR A CA 1
ATOM 1565 C C . THR A 1 217 ? -37.399 -1.326 52.764 1.00 90.75 217 THR A C 1
ATOM 1567 O O . THR A 1 217 ? -36.787 -2.321 53.145 1.00 90.75 217 THR A O 1
ATOM 1570 N N . ALA A 1 218 ? -38.324 -0.730 53.521 1.00 91.06 218 ALA A N 1
ATOM 1571 C CA . ALA A 1 218 ? -38.697 -1.197 54.855 1.00 91.06 218 ALA A CA 1
ATOM 1572 C C . ALA A 1 218 ? -39.158 -2.667 54.843 1.00 91.06 218 ALA A C 1
ATOM 1574 O O . ALA A 1 218 ? -40.056 -3.041 54.091 1.00 91.06 218 ALA A O 1
ATOM 1575 N N . SER A 1 219 ? -38.573 -3.496 55.709 1.00 91.75 219 SER A N 1
ATOM 1576 C CA . SER A 1 219 ? -38.963 -4.900 55.869 1.00 91.75 219 SER A CA 1
ATOM 1577 C C . SER A 1 219 ? -38.758 -5.377 57.303 1.00 91.75 219 SER A C 1
ATOM 1579 O O . SER A 1 219 ? -37.688 -5.194 57.881 1.00 91.75 219 SER A O 1
ATOM 1581 N N . ALA A 1 220 ? -39.766 -6.049 57.866 1.00 91.25 220 ALA A N 1
ATOM 1582 C CA . ALA A 1 220 ? -39.701 -6.624 59.211 1.00 91.25 220 ALA A CA 1
ATOM 1583 C C . ALA A 1 220 ? -38.751 -7.836 59.305 1.00 91.25 220 ALA A C 1
ATOM 1585 O O . ALA A 1 220 ? -38.209 -8.126 60.371 1.00 91.25 220 ALA A O 1
ATOM 1586 N N . THR A 1 221 ? -38.528 -8.542 58.193 1.00 92.75 221 THR A N 1
ATOM 1587 C CA . THR A 1 221 ? -37.701 -9.762 58.122 1.00 92.75 221 THR A CA 1
ATOM 1588 C C . THR A 1 221 ? -36.408 -9.571 57.329 1.00 92.75 221 THR A C 1
ATOM 1590 O O . THR A 1 221 ? -35.597 -10.491 57.269 1.00 92.75 221 THR A O 1
ATOM 1593 N N . GLY A 1 222 ? -36.199 -8.380 56.763 1.00 90.75 222 GLY A N 1
ATOM 1594 C CA . GLY A 1 222 ? -35.067 -8.049 55.903 1.00 90.75 222 GLY A CA 1
ATOM 1595 C C . GLY A 1 222 ? -33.721 -7.871 56.613 1.00 90.75 222 GLY A C 1
ATOM 1596 O O . GLY A 1 222 ? -33.523 -8.272 57.767 1.00 90.75 222 GLY A O 1
ATOM 1597 N N . THR A 1 223 ? -32.777 -7.244 55.910 1.00 90.88 223 THR A N 1
ATOM 1598 C CA . THR A 1 223 ? -31.473 -6.847 56.459 1.00 90.88 223 THR A CA 1
ATOM 1599 C C . THR A 1 223 ? -31.637 -5.821 57.585 1.00 90.88 223 THR A C 1
ATOM 1601 O O . THR A 1 223 ? -32.714 -5.262 57.806 1.00 90.88 223 THR A O 1
ATOM 1604 N N . LEU A 1 224 ? -30.558 -5.557 58.329 1.00 89.75 224 LEU A N 1
ATOM 1605 C CA . LEU A 1 224 ? -30.600 -4.606 59.442 1.00 89.75 224 LEU A CA 1
ATOM 1606 C C . LEU A 1 224 ? -31.054 -3.206 58.996 1.00 89.75 224 LEU A C 1
ATOM 1608 O O . LEU A 1 224 ? -31.880 -2.607 59.680 1.00 89.75 224 LEU A O 1
ATOM 1612 N N . SER A 1 225 ? -30.580 -2.706 57.847 1.00 90.00 225 SER A N 1
ATOM 1613 C CA . SER A 1 225 ? -31.003 -1.396 57.330 1.00 90.00 225 SER A CA 1
ATOM 1614 C C . SER A 1 225 ? -32.503 -1.368 57.032 1.00 90.00 225 SER A C 1
ATOM 1616 O O . SER A 1 225 ? -33.192 -0.446 57.456 1.00 90.00 225 SER A O 1
ATOM 1618 N N . GLN A 1 226 ? -33.035 -2.423 56.409 1.00 94.00 226 GLN A N 1
ATOM 1619 C CA . GLN A 1 226 ? -34.463 -2.542 56.108 1.00 94.00 226 GLN A CA 1
ATOM 1620 C C . GLN A 1 226 ? -35.320 -2.616 57.375 1.00 94.00 226 GLN A C 1
ATOM 1622 O O . GLN A 1 226 ? -36.401 -2.026 57.426 1.00 94.00 226 GLN A O 1
ATOM 1627 N N . LYS A 1 227 ? -34.839 -3.315 58.410 1.00 92.88 227 LYS A N 1
ATOM 1628 C CA . LYS A 1 227 ? -35.499 -3.387 59.721 1.00 92.88 227 LYS A CA 1
ATOM 1629 C C . LYS A 1 227 ? -35.492 -2.038 60.430 1.00 92.88 227 LYS A C 1
ATOM 1631 O O . LYS A 1 227 ? -36.509 -1.661 61.002 1.00 92.88 227 LYS A O 1
ATOM 1636 N N . LEU A 1 228 ? -34.391 -1.289 60.359 1.00 89.25 228 LEU A N 1
ATOM 1637 C CA . LEU A 1 228 ? -34.314 0.075 60.891 1.00 89.25 228 LEU A CA 1
ATOM 1638 C C . LEU A 1 228 ? -35.280 1.014 60.158 1.00 89.25 228 LEU A C 1
ATOM 1640 O O . LEU A 1 228 ? -36.042 1.718 60.815 1.00 89.25 228 LEU A O 1
ATOM 1644 N N . SER A 1 229 ? -35.329 0.968 58.822 1.00 89.00 229 SER A N 1
ATOM 1645 C CA . SER A 1 229 ? -36.315 1.718 58.028 1.00 89.00 229 SER A CA 1
ATOM 1646 C C . SER A 1 229 ? -37.753 1.323 58.374 1.00 89.00 229 SER A C 1
ATOM 1648 O O . SER A 1 229 ? -38.625 2.184 58.474 1.00 89.00 229 SER A O 1
ATOM 1650 N N . TYR A 1 230 ? -38.012 0.033 58.608 1.00 90.81 230 TYR A N 1
ATOM 1651 C CA . TYR A 1 230 ? -39.316 -0.450 59.057 1.00 90.81 230 TYR A CA 1
ATOM 1652 C C . TYR A 1 230 ? -39.686 0.091 60.440 1.00 90.81 230 TYR A C 1
ATOM 1654 O O . TYR A 1 230 ? -40.775 0.632 60.608 1.00 90.81 230 TYR A O 1
ATOM 1662 N N . ILE A 1 231 ? -38.776 0.035 61.410 1.00 88.12 231 ILE A N 1
ATOM 1663 C CA . ILE A 1 231 ? -38.983 0.600 62.749 1.00 88.12 231 ILE A CA 1
ATOM 1664 C C . ILE A 1 231 ? -39.242 2.111 62.665 1.00 88.12 231 ILE A C 1
ATOM 1666 O O . ILE A 1 231 ? -40.227 2.579 63.229 1.00 88.12 231 ILE A O 1
ATOM 1670 N N . ALA A 1 232 ? -38.450 2.853 61.886 1.00 86.31 232 ALA A N 1
ATOM 1671 C CA . ALA A 1 232 ? -38.675 4.280 61.650 1.00 86.31 232 ALA A CA 1
ATOM 1672 C C . ALA A 1 232 ? -40.064 4.560 61.042 1.00 86.31 232 ALA A C 1
ATOM 1674 O O . ALA A 1 232 ? -40.739 5.509 61.438 1.00 86.31 232 ALA A O 1
ATOM 1675 N N . SER A 1 233 ? -40.545 3.705 60.131 1.00 86.06 233 SER A N 1
ATOM 1676 C CA . SER A 1 233 ? -41.908 3.824 59.594 1.00 86.06 233 SER A CA 1
ATOM 1677 C C . SER A 1 233 ? -42.980 3.596 60.668 1.00 86.06 233 SER A C 1
ATOM 1679 O O . SER A 1 233 ? -43.978 4.319 60.712 1.00 86.06 233 SER A O 1
ATOM 1681 N N . LEU A 1 234 ? -42.755 2.659 61.595 1.00 85.62 234 LEU A N 1
ATOM 1682 C CA . LEU A 1 234 ? -43.659 2.417 62.720 1.00 85.62 234 LEU A CA 1
ATOM 1683 C C . LEU A 1 234 ? -43.676 3.592 63.706 1.00 85.62 234 LEU A C 1
ATOM 1685 O O . LEU A 1 234 ? -44.741 3.896 64.238 1.00 85.62 234 LEU A O 1
ATOM 1689 N N . TRP A 1 235 ? -42.549 4.290 63.901 1.00 81.75 235 TRP A N 1
ATOM 1690 C CA . TRP A 1 235 ? -42.478 5.487 64.756 1.00 81.75 235 TRP A CA 1
ATOM 1691 C C . TRP A 1 235 ? -43.463 6.560 64.302 1.00 81.75 235 TRP A C 1
ATOM 1693 O O . TRP A 1 235 ? -44.151 7.155 65.124 1.00 81.75 235 TRP A O 1
ATOM 1703 N N . THR A 1 236 ? -43.572 6.764 62.987 1.00 76.75 236 THR A N 1
ATOM 1704 C CA . THR A 1 236 ? -44.473 7.777 62.415 1.00 76.75 236 THR A CA 1
ATOM 1705 C C . THR A 1 236 ? -45.945 7.366 62.406 1.00 76.75 236 THR A C 1
ATOM 1707 O O . THR A 1 236 ? -46.808 8.235 62.350 1.00 76.75 236 THR A O 1
ATOM 1710 N N . THR A 1 237 ? -46.254 6.065 62.459 1.00 78.81 237 THR A N 1
ATOM 1711 C CA . THR A 1 237 ? -47.618 5.565 62.199 1.00 78.81 237 THR A CA 1
ATOM 1712 C C . THR A 1 237 ? -48.313 4.919 63.392 1.00 78.81 237 THR A C 1
ATOM 1714 O O . THR A 1 237 ? -49.541 4.894 63.409 1.00 78.81 237 THR A O 1
ATOM 1717 N N . LYS A 1 238 ? -47.584 4.383 64.381 1.00 79.31 238 LYS A N 1
ATOM 1718 C CA . LYS A 1 238 ? -48.186 3.604 65.483 1.00 79.31 238 LYS A CA 1
ATOM 1719 C C . LYS A 1 238 ? -47.985 4.187 66.883 1.00 79.31 238 LYS A C 1
ATOM 1721 O O . LYS A 1 238 ? -48.559 3.650 67.824 1.00 79.31 238 LYS A O 1
ATOM 1726 N N . GLY A 1 239 ? -47.234 5.283 67.008 1.00 73.31 239 GLY A N 1
ATOM 1727 C CA . GLY A 1 239 ? -46.879 5.879 68.296 1.00 73.31 239 GLY A CA 1
ATOM 1728 C C . GLY A 1 239 ? -45.888 5.006 69.070 1.00 73.31 239 GLY A C 1
ATOM 1729 O O . GLY A 1 239 ? -45.940 3.777 69.036 1.00 73.31 239 GLY A O 1
ATOM 1730 N N . MET A 1 240 ? -44.944 5.635 69.763 1.00 83.50 240 MET A N 1
ATOM 1731 C CA . MET A 1 240 ? -43.982 4.926 70.599 1.00 83.50 240 MET A CA 1
ATOM 1732 C C . MET A 1 240 ? -43.954 5.500 71.993 1.00 83.50 240 MET A C 1
ATOM 1734 O O . MET A 1 240 ? -43.953 6.715 72.161 1.00 83.50 240 MET A O 1
ATOM 1738 N N . VAL A 1 241 ? -43.875 4.609 72.975 1.00 90.19 241 VAL A N 1
ATOM 1739 C CA . VAL A 1 241 ? -43.616 4.988 74.358 1.00 90.19 241 VAL A CA 1
ATOM 1740 C C . VAL A 1 241 ? -42.214 5.592 74.429 1.00 90.19 241 VAL A C 1
ATOM 1742 O O . VAL A 1 241 ? -41.227 4.929 74.114 1.00 90.19 241 VAL A O 1
ATOM 1745 N N . LYS A 1 242 ? -42.147 6.865 74.810 1.00 89.44 242 LYS A N 1
ATOM 1746 C CA . LYS A 1 242 ? -40.921 7.620 75.057 1.00 89.44 242 LYS A CA 1
ATOM 1747 C C . LYS A 1 242 ? -40.388 7.336 76.454 1.00 89.44 242 LYS A C 1
ATOM 1749 O O . LYS A 1 242 ? -39.196 7.101 76.622 1.00 89.44 242 LYS A O 1
ATOM 1754 N N . SER A 1 243 ? -41.267 7.352 77.451 1.00 93.75 243 SER A N 1
ATOM 1755 C CA . SER A 1 243 ? -40.905 7.036 78.828 1.00 93.75 243 SER A CA 1
ATOM 1756 C C . SER A 1 243 ? -42.081 6.407 79.571 1.00 93.75 243 SER A C 1
ATOM 1758 O O . SER A 1 243 ? -43.240 6.718 79.303 1.00 93.75 243 SER A O 1
ATOM 1760 N N . VAL A 1 244 ? -41.774 5.500 80.497 1.00 96.06 244 VAL A N 1
ATOM 1761 C CA . VAL A 1 244 ? -42.724 5.016 81.503 1.00 96.06 244 VAL A CA 1
ATOM 1762 C C . VAL A 1 244 ? -42.131 5.338 82.854 1.00 96.06 244 VAL A C 1
ATOM 1764 O O . VAL A 1 244 ? -41.036 4.883 83.180 1.00 96.06 244 VAL A O 1
ATOM 1767 N N . GLN A 1 245 ? -42.860 6.117 83.632 1.00 96.62 245 GLN A N 1
ATOM 1768 C CA . GLN A 1 245 ? -42.560 6.355 85.032 1.00 96.62 245 GLN A CA 1
ATOM 1769 C C . GLN A 1 245 ? -43.626 5.667 85.860 1.00 96.62 245 GLN A C 1
ATOM 1771 O O . GLN A 1 245 ? -44.793 5.670 85.480 1.00 96.62 245 GLN A O 1
ATOM 1776 N N . SER A 1 246 ? -43.242 5.055 86.971 1.00 95.81 246 SER A N 1
ATOM 1777 C CA . SER A 1 246 ? -44.186 4.341 87.821 1.00 95.81 246 SER A CA 1
ATOM 1778 C C . SER A 1 246 ? -43.769 4.394 89.272 1.00 95.81 246 SER A C 1
ATOM 1780 O O . SER A 1 246 ? -42.576 4.412 89.572 1.00 95.81 246 SER A O 1
ATOM 1782 N N . GLY A 1 247 ? -44.745 4.312 90.163 1.00 93.62 247 GLY A N 1
ATOM 1783 C CA . GLY A 1 247 ? -44.486 4.264 91.588 1.00 93.62 247 GLY A CA 1
ATOM 1784 C C . GLY A 1 247 ? -45.704 3.843 92.388 1.00 93.62 247 GLY A C 1
ATOM 1785 O O . GLY A 1 247 ? -46.753 3.481 91.850 1.00 93.62 247 GLY A O 1
ATOM 1786 N N . ILE A 1 248 ? -45.531 3.888 93.702 1.00 90.62 248 ILE A N 1
ATOM 1787 C CA . ILE A 1 248 ? -46.584 3.679 94.691 1.00 90.62 248 ILE A CA 1
ATOM 1788 C C . ILE A 1 248 ? -46.802 5.017 95.382 1.00 90.62 248 ILE A C 1
ATOM 1790 O O . ILE A 1 248 ? -45.852 5.772 95.585 1.00 90.62 248 ILE A O 1
ATOM 1794 N N . PHE A 1 249 ? -48.042 5.307 95.738 1.00 86.00 249 PHE A N 1
ATOM 1795 C CA . PHE A 1 249 ? -48.387 6.477 96.523 1.00 86.00 249 PHE A CA 1
ATOM 1796 C C . PHE A 1 249 ? -49.152 6.057 97.771 1.00 86.00 249 PHE A C 1
ATOM 1798 O O . PHE A 1 249 ? -49.933 5.100 97.747 1.00 86.00 249 PHE A O 1
ATOM 1805 N N . ASN A 1 250 ? -48.900 6.786 98.853 1.00 83.25 250 ASN A N 1
ATOM 1806 C CA . ASN A 1 250 ? -49.631 6.667 100.100 1.00 83.25 250 ASN A CA 1
ATOM 1807 C C . ASN A 1 250 ? -50.191 8.047 100.425 1.00 83.25 250 ASN A C 1
ATOM 1809 O O . ASN A 1 250 ? -49.400 8.969 100.594 1.00 83.25 250 ASN A O 1
ATOM 1813 N N . ILE A 1 251 ? -51.511 8.190 100.506 1.00 76.06 251 ILE A N 1
ATOM 1814 C CA . ILE A 1 251 ? -52.112 9.449 100.961 1.00 76.06 251 ILE A CA 1
ATOM 1815 C C . ILE A 1 251 ? -52.340 9.310 102.464 1.00 76.06 251 ILE A C 1
ATOM 1817 O O . ILE A 1 251 ? -53.074 8.416 102.898 1.00 76.06 251 ILE A O 1
ATOM 1821 N N . LEU A 1 252 ? -51.624 10.121 103.243 1.00 70.25 252 LEU A N 1
ATOM 1822 C CA . LEU A 1 252 ? -51.699 10.141 104.702 1.00 70.25 252 LEU A CA 1
ATOM 1823 C C . LEU A 1 252 ? -52.679 11.223 105.165 1.00 70.25 252 LEU A C 1
ATOM 1825 O O . LEU A 1 252 ? -52.981 12.167 104.440 1.00 70.25 252 LEU A O 1
ATOM 1829 N N . GLU A 1 253 ? -53.193 11.060 106.381 1.00 59.16 253 GLU A N 1
ATOM 1830 C CA . GLU A 1 253 ? -54.306 11.847 106.922 1.00 59.16 253 GLU A CA 1
ATOM 1831 C C . GLU A 1 253 ? -54.011 13.353 107.065 1.00 59.16 253 GLU A C 1
ATOM 1833 O O . GLU A 1 253 ? -54.953 14.132 107.130 1.00 59.16 253 GLU A O 1
ATOM 1838 N N . ASP A 1 254 ? -52.742 13.776 107.045 1.00 55.34 254 ASP A N 1
ATOM 1839 C CA . ASP A 1 254 ? -52.338 15.186 107.184 1.00 55.34 254 ASP A CA 1
ATOM 1840 C C . ASP A 1 254 ? -52.361 16.000 105.870 1.00 55.34 254 ASP A C 1
ATOM 1842 O O . ASP A 1 254 ? -52.268 17.227 105.919 1.00 55.34 254 ASP A O 1
ATOM 1846 N N . ASP A 1 255 ? -52.560 15.376 104.701 1.00 55.47 255 ASP A N 1
ATOM 1847 C CA . ASP A 1 255 ? -52.607 16.071 103.396 1.00 55.47 255 ASP A CA 1
ATOM 1848 C C . ASP A 1 255 ? -54.005 16.675 103.094 1.00 55.47 255 ASP A C 1
ATOM 1850 O O . ASP A 1 255 ? -54.581 16.496 102.016 1.00 55.47 255 ASP A O 1
ATOM 1854 N N . ILE A 1 256 ? -54.587 17.376 104.078 1.00 56.38 256 ILE A N 1
ATOM 1855 C CA . ILE A 1 256 ? -55.937 17.970 104.036 1.00 56.38 256 ILE A CA 1
ATOM 1856 C C . ILE A 1 256 ? -55.877 19.430 103.565 1.00 56.38 256 ILE A C 1
ATOM 1858 O O . ILE A 1 256 ? -55.268 20.281 104.214 1.00 56.38 256 ILE A O 1
ATOM 1862 N N . ILE A 1 257 ? -56.627 19.770 102.512 1.00 56.88 257 ILE A N 1
ATOM 1863 C CA . ILE A 1 257 ? -56.933 21.169 102.168 1.00 56.88 257 ILE A CA 1
ATOM 1864 C C . ILE A 1 257 ? -58.298 21.524 102.775 1.00 56.88 257 ILE A C 1
ATOM 1866 O O . ILE A 1 257 ? -59.309 20.885 102.490 1.00 56.88 257 ILE A O 1
ATOM 1870 N N . SER A 1 258 ? -58.334 22.515 103.669 1.00 48.31 258 SER A N 1
ATOM 1871 C CA . SER A 1 258 ? -59.514 22.840 104.478 1.00 48.31 258 SER A CA 1
ATOM 1872 C C . SER A 1 258 ? -60.620 23.556 103.684 1.00 48.31 258 SER A C 1
ATOM 1874 O O . SER A 1 258 ? -60.394 24.587 103.054 1.00 48.31 258 SER A O 1
ATOM 1876 N N . GLY A 1 259 ? -61.851 23.027 103.760 1.00 47.66 259 GLY A N 1
ATOM 1877 C CA . GLY A 1 259 ? -63.052 23.662 103.201 1.00 47.66 259 GLY A CA 1
ATOM 1878 C C . GLY A 1 259 ? -64.218 22.696 102.955 1.00 47.66 259 GLY A C 1
ATOM 1879 O O . GLY A 1 259 ? -64.464 22.296 101.826 1.00 47.66 259 GLY A O 1
ATOM 1880 N N . THR A 1 260 ? -64.945 22.331 104.016 1.00 52.47 260 THR A N 1
ATOM 1881 C CA . THR A 1 260 ? -66.296 21.705 104.041 1.00 52.47 260 THR A CA 1
ATOM 1882 C C . THR A 1 260 ? -66.515 20.337 103.350 1.00 52.47 260 THR A C 1
ATOM 1884 O O . THR A 1 260 ? -67.525 19.695 103.626 1.00 52.47 260 THR A O 1
ATOM 1887 N N . ALA A 1 261 ? -65.568 19.814 102.567 1.00 56.88 261 ALA A N 1
ATOM 1888 C CA . ALA A 1 261 ? -65.491 18.412 102.142 1.00 56.88 261 ALA A CA 1
ATOM 1889 C C . ALA A 1 261 ? -64.042 17.923 102.302 1.00 56.88 261 ALA A C 1
ATOM 1891 O O . ALA A 1 261 ? -63.120 18.614 101.875 1.00 56.88 261 ALA A O 1
ATOM 1892 N N . SER A 1 262 ? -63.821 16.774 102.949 1.00 62.72 262 SER A N 1
ATOM 1893 C CA . SER A 1 262 ? -62.469 16.225 103.125 1.00 62.72 262 SER A CA 1
ATO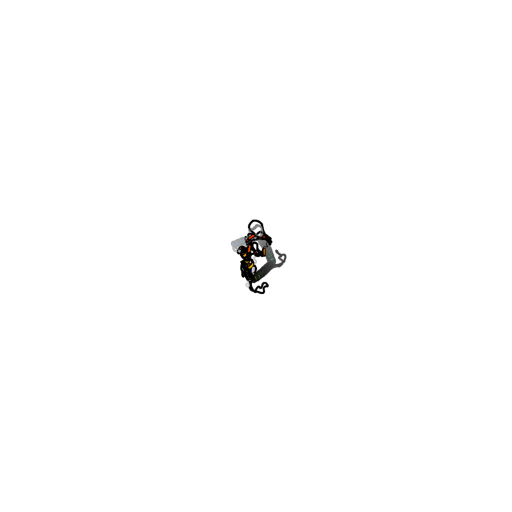M 1894 C C . SER A 1 262 ? -61.918 15.764 101.775 1.00 62.72 262 SER A C 1
ATOM 1896 O O . SER A 1 262 ? -62.308 14.714 101.266 1.00 62.72 262 SER A O 1
ATOM 1898 N N . TYR A 1 263 ? -61.049 16.583 101.189 1.00 67.81 263 TYR A N 1
ATOM 1899 C CA . TYR A 1 263 ? -60.362 16.321 99.932 1.00 67.81 263 TYR A CA 1
ATOM 1900 C C . TYR A 1 263 ? -58.905 15.973 100.220 1.00 67.81 263 TYR A C 1
ATOM 1902 O O . TYR A 1 263 ? -58.229 16.722 100.927 1.00 67.81 263 TYR A O 1
ATOM 1910 N N . TYR A 1 264 ? -58.442 14.849 99.676 1.00 76.44 264 TYR A N 1
ATOM 1911 C CA . TYR A 1 264 ? -57.100 14.329 99.922 1.00 76.44 264 TYR A CA 1
ATOM 1912 C C . TYR A 1 264 ? -56.352 14.228 98.606 1.00 76.44 264 TYR A C 1
ATOM 1914 O O . TYR A 1 264 ? -56.831 13.564 97.684 1.00 76.44 264 TYR A O 1
ATOM 1922 N N . ALA A 1 265 ? -55.190 14.868 98.538 1.00 81.19 265 ALA A N 1
ATOM 1923 C CA . ALA A 1 265 ? -54.381 14.915 97.335 1.00 81.19 265 ALA A CA 1
ATOM 1924 C C . ALA A 1 265 ? -52.904 14.774 97.683 1.00 81.19 265 ALA A C 1
ATOM 1926 O O . ALA A 1 265 ? -52.438 15.384 98.640 1.00 81.19 265 ALA A O 1
ATOM 1927 N N . ILE A 1 266 ? -52.166 14.028 96.868 1.00 85.88 266 ILE A N 1
ATOM 1928 C CA . ILE A 1 266 ? -50.708 13.959 96.947 1.00 85.88 266 ILE A CA 1
ATOM 1929 C C . ILE A 1 266 ? -50.103 14.462 95.643 1.00 85.88 266 ILE A C 1
ATOM 1931 O O . ILE A 1 266 ? -50.524 14.063 94.553 1.00 85.88 266 ILE A O 1
ATOM 1935 N N . ASP A 1 267 ? -49.096 15.319 95.772 1.00 90.69 267 ASP A N 1
ATOM 1936 C CA . ASP A 1 267 ? -48.233 15.707 94.667 1.00 90.69 267 ASP A CA 1
ATOM 1937 C C . ASP A 1 267 ? -47.037 14.755 94.627 1.00 90.69 267 ASP A C 1
ATOM 1939 O O . ASP A 1 267 ? -46.250 14.655 95.568 1.00 90.69 267 ASP A O 1
ATOM 1943 N N . ILE A 1 268 ? -46.911 14.033 93.521 1.00 92.62 268 ILE A N 1
ATOM 1944 C CA . ILE A 1 268 ? -45.813 13.108 93.272 1.00 92.62 268 ILE A CA 1
ATOM 1945 C C . ILE A 1 268 ? -44.881 13.780 92.278 1.00 92.62 268 ILE A C 1
ATOM 1947 O O . ILE A 1 268 ? -45.272 14.082 91.147 1.00 92.62 268 ILE A O 1
ATOM 1951 N N . GLU A 1 269 ? -43.643 14.016 92.700 1.00 95.81 269 GLU A N 1
ATOM 1952 C CA . GLU A 1 269 ? -42.605 14.492 91.798 1.00 95.81 269 GLU A CA 1
ATOM 1953 C C . GLU A 1 269 ? -42.264 13.389 90.790 1.00 95.81 269 GLU A C 1
ATOM 1955 O O . GLU A 1 269 ? -41.926 12.258 91.149 1.00 95.81 269 GLU A O 1
ATOM 1960 N N . ILE A 1 270 ? -42.387 13.728 89.512 1.00 96.94 270 ILE A N 1
ATOM 1961 C CA . ILE A 1 270 ? -42.051 12.861 88.388 1.00 96.94 270 ILE A CA 1
ATOM 1962 C C . ILE A 1 270 ? -40.987 13.548 87.532 1.00 96.94 270 ILE A C 1
ATOM 1964 O O . ILE A 1 270 ? -40.878 14.773 87.487 1.00 96.94 270 ILE A O 1
ATOM 1968 N N . SER A 1 271 ? -40.198 12.756 86.811 1.00 96.56 271 SER A N 1
ATOM 1969 C CA . SER A 1 271 ? -39.279 13.287 85.803 1.00 96.56 271 SER A CA 1
ATOM 1970 C C . SER A 1 271 ? -40.053 14.003 84.695 1.00 96.56 271 SER A C 1
ATOM 1972 O O . SER A 1 271 ? -41.211 13.678 84.426 1.00 96.56 271 SER A O 1
ATOM 1974 N N . ALA A 1 272 ? -39.391 14.947 84.025 1.00 96.31 272 ALA A N 1
ATOM 1975 C CA . ALA A 1 272 ? -40.004 15.784 83.001 1.00 96.31 272 ALA A CA 1
ATOM 1976 C C . ALA A 1 272 ? -40.718 14.972 81.894 1.00 96.31 272 ALA A C 1
ATOM 1978 O O . ALA A 1 272 ? -40.085 14.159 81.218 1.00 96.31 272 ALA A O 1
ATOM 1979 N N . ILE A 1 273 ? -42.008 15.241 81.671 1.00 96.38 273 ILE A N 1
ATOM 1980 C CA . ILE A 1 273 ? -42.848 14.678 80.597 1.00 96.38 273 ILE A CA 1
ATOM 1981 C C . ILE A 1 273 ? -43.629 15.777 79.866 1.00 96.38 273 ILE A C 1
ATOM 1983 O O . ILE A 1 273 ? -43.769 16.892 80.368 1.00 96.38 273 ILE A O 1
ATOM 1987 N N . ASN A 1 274 ? -44.163 15.477 78.676 1.00 95.12 274 ASN A N 1
ATOM 1988 C CA . ASN A 1 274 ? -45.189 16.291 78.022 1.00 95.12 274 ASN A CA 1
ATOM 1989 C C . ASN A 1 274 ? -46.605 15.803 78.405 1.00 95.12 274 ASN A C 1
ATOM 1991 O O . ASN A 1 274 ? -47.032 14.754 77.904 1.00 95.12 274 ASN A O 1
ATOM 1995 N N . PRO A 1 275 ? -47.383 16.562 79.203 1.00 94.50 275 PRO A N 1
ATOM 1996 C CA . PRO A 1 275 ? -48.713 16.134 79.645 1.00 94.50 275 PRO A CA 1
ATOM 1997 C C . PRO A 1 275 ? -49.695 15.871 78.499 1.00 94.50 275 PRO A C 1
ATOM 1999 O O . PRO A 1 275 ? -50.539 14.990 78.606 1.00 94.50 275 PRO A O 1
ATOM 2002 N N . GLN A 1 276 ? -49.562 16.583 77.373 1.00 94.12 276 GLN A N 1
ATOM 2003 C CA . GLN A 1 276 ? -50.446 16.422 76.209 1.00 94.12 276 GLN A CA 1
ATOM 2004 C C . GLN A 1 276 ? -50.197 15.122 75.436 1.00 94.12 276 GLN A C 1
ATOM 2006 O O . GLN A 1 276 ? -51.032 14.715 74.631 1.00 94.12 276 GLN A O 1
ATOM 2011 N N . LYS A 1 277 ? -49.043 14.484 75.656 1.00 92.44 277 LYS A N 1
ATOM 2012 C CA . LYS A 1 277 ? -48.643 13.221 75.022 1.00 92.44 277 LYS A CA 1
ATOM 2013 C C . LYS A 1 277 ? -48.522 12.084 76.029 1.00 92.44 277 LYS A C 1
ATOM 2015 O O . LYS A 1 277 ? -47.842 11.099 75.761 1.00 92.44 277 LYS A O 1
ATOM 2020 N N . SER A 1 278 ? -49.138 12.230 77.196 1.00 94.81 278 SER A N 1
ATOM 2021 C CA . SER A 1 278 ? -49.017 11.262 78.276 1.00 94.81 278 SER A CA 1
ATOM 2022 C C . SER A 1 278 ? -50.365 10.661 78.637 1.00 94.81 278 SER A C 1
ATOM 2024 O O . SER A 1 278 ? -51.390 11.337 78.618 1.00 94.81 278 SER A O 1
ATOM 2026 N N . ILE A 1 279 ? -50.353 9.381 78.994 1.00 95.06 279 ILE A N 1
ATOM 2027 C CA . ILE A 1 279 ? -51.479 8.715 79.645 1.00 95.06 279 ILE A CA 1
ATOM 2028 C C . ILE A 1 279 ? -51.056 8.388 81.072 1.00 95.06 279 ILE A C 1
ATOM 2030 O O . ILE A 1 279 ? -49.953 7.889 81.299 1.00 95.06 279 ILE A O 1
ATOM 2034 N N . VAL A 1 280 ? -51.943 8.658 82.027 1.00 94.75 280 VAL A N 1
ATOM 2035 C CA . VAL A 1 280 ? -51.763 8.247 83.420 1.00 94.75 280 VAL A CA 1
ATOM 2036 C C . VAL A 1 280 ? -52.662 7.055 83.702 1.00 94.75 280 VAL A C 1
ATOM 2038 O O . VAL A 1 280 ? -53.864 7.097 83.445 1.00 94.75 280 VAL A O 1
ATOM 2041 N N . LEU A 1 281 ? -52.077 6.001 84.253 1.00 93.88 281 LEU A N 1
ATOM 2042 C CA . LEU A 1 281 ? -52.785 4.856 84.799 1.00 93.88 281 LEU A CA 1
ATOM 2043 C C . LEU A 1 281 ? -52.687 4.931 86.319 1.00 93.88 281 LEU A C 1
ATOM 2045 O O . LEU A 1 281 ? -51.588 5.005 86.866 1.00 93.88 281 LEU A O 1
ATOM 2049 N N . ILE A 1 282 ? -53.827 4.911 87.002 1.00 89.44 282 ILE A N 1
ATOM 2050 C CA . ILE A 1 282 ? -53.899 4.898 88.464 1.00 89.44 282 ILE A CA 1
ATOM 2051 C C . ILE A 1 282 ? -54.627 3.623 88.861 1.00 89.44 282 ILE A C 1
ATOM 2053 O O . ILE A 1 282 ? -55.724 3.353 88.376 1.00 89.44 282 ILE A O 1
ATOM 2057 N N . ASN A 1 283 ? -54.001 2.827 89.721 1.00 83.06 283 ASN A N 1
ATOM 2058 C CA . ASN A 1 283 ? -54.572 1.586 90.213 1.00 83.06 283 ASN A CA 1
ATOM 2059 C C . ASN A 1 283 ? -54.464 1.527 91.736 1.00 83.06 283 ASN A C 1
ATOM 2061 O O . ASN A 1 283 ? -53.387 1.300 92.292 1.00 83.06 283 ASN A O 1
ATOM 2065 N N . GLY A 1 284 ? -55.596 1.743 92.394 1.00 73.69 284 GLY A N 1
ATOM 2066 C CA . GLY A 1 284 ? -55.769 1.720 93.839 1.00 73.69 284 GLY A CA 1
ATOM 2067 C C . GLY A 1 284 ? -57.222 2.045 94.178 1.00 73.69 284 GLY A C 1
ATOM 2068 O O . GLY A 1 284 ? -57.859 2.836 93.484 1.00 73.69 284 GLY A O 1
ATOM 2069 N N . ALA A 1 285 ? -57.759 1.400 95.212 1.00 61.28 285 ALA A N 1
ATOM 2070 C CA . ALA A 1 285 ? -59.087 1.682 95.748 1.00 61.28 285 ALA A CA 1
ATOM 2071 C C . ALA A 1 285 ? -58.937 2.385 97.098 1.00 61.28 285 ALA A C 1
ATOM 2073 O O . ALA A 1 285 ? -58.105 1.994 97.920 1.00 61.28 285 ALA A O 1
ATOM 2074 N N . LEU A 1 286 ? -59.729 3.429 97.324 1.00 56.44 286 LEU A N 1
ATOM 2075 C CA . LEU A 1 286 ? -59.637 4.240 98.530 1.00 56.44 286 LEU A CA 1
ATOM 2076 C C . LEU A 1 286 ? -60.598 3.693 99.594 1.00 56.44 286 LEU A C 1
ATOM 2078 O O . LEU A 1 286 ? -61.803 3.901 99.496 1.00 56.44 286 LEU A O 1
ATOM 2082 N N . GLY A 1 287 ? -60.061 2.995 100.602 1.00 53.84 287 GLY A N 1
ATOM 2083 C CA . GLY A 1 287 ? -60.783 2.571 101.813 1.00 53.84 287 GLY A CA 1
ATOM 2084 C C . GLY A 1 287 ? -61.383 1.154 101.790 1.00 53.84 287 GLY A C 1
ATOM 2085 O O . GLY A 1 287 ? -61.623 0.565 100.740 1.00 53.84 287 GLY A O 1
ATOM 2086 N N . THR A 1 288 ? -61.624 0.590 102.980 1.00 51.50 288 THR A N 1
ATOM 2087 C CA . THR A 1 288 ? -62.120 -0.791 103.183 1.00 51.50 288 THR A CA 1
ATOM 2088 C C . THR A 1 288 ? -63.647 -0.911 103.243 1.00 51.50 288 THR A C 1
ATOM 2090 O O . THR A 1 288 ? -64.165 -2.026 103.261 1.00 51.50 288 THR A O 1
ATOM 2093 N N . THR A 1 289 ? -64.383 0.207 103.266 1.00 53.41 289 THR A N 1
ATOM 2094 C CA . THR A 1 289 ? -65.840 0.218 103.512 1.00 53.41 289 THR A CA 1
ATOM 2095 C C . THR A 1 289 ? -66.671 1.024 102.510 1.00 53.41 289 THR A C 1
ATOM 2097 O O . THR A 1 289 ? -67.838 0.694 102.330 1.00 53.41 289 THR A O 1
ATOM 2100 N N . PHE A 1 290 ? -66.100 1.996 101.788 1.00 53.53 290 PHE A N 1
ATOM 2101 C CA . PHE A 1 290 ? -66.726 2.653 100.630 1.00 53.53 290 PHE A CA 1
ATOM 2102 C C . PHE A 1 290 ? -65.624 3.056 99.646 1.00 53.53 290 PHE A C 1
ATOM 2104 O O . PHE A 1 290 ? -64.816 3.921 99.959 1.00 53.53 290 PHE A O 1
ATOM 2111 N N . ALA A 1 291 ? -65.560 2.399 98.487 1.00 55.25 291 ALA A N 1
ATOM 2112 C CA . ALA A 1 291 ? -64.502 2.602 97.503 1.00 55.25 291 ALA A CA 1
ATOM 2113 C C . ALA A 1 291 ? -64.698 3.926 96.750 1.00 55.25 291 ALA A C 1
ATOM 2115 O O . ALA A 1 291 ? -65.430 3.974 95.760 1.00 55.25 291 ALA A O 1
ATOM 2116 N N . ALA A 1 292 ? -64.044 5.000 97.191 1.00 62.94 292 ALA A N 1
ATOM 2117 C CA . ALA A 1 292 ? -63.874 6.158 96.320 1.00 62.94 292 ALA A CA 1
ATOM 2118 C C . ALA A 1 292 ? -62.764 5.856 95.296 1.00 62.94 292 ALA A C 1
ATOM 2120 O O . ALA A 1 292 ? -61.743 5.260 95.655 1.00 62.94 292 ALA A O 1
ATOM 2121 N N . PRO A 1 293 ? -62.938 6.193 94.009 1.00 67.19 293 PRO A N 1
ATOM 2122 C CA . PRO A 1 293 ? -61.881 6.006 93.026 1.00 67.19 293 PRO A CA 1
ATOM 2123 C C . PRO A 1 293 ? -60.758 7.022 93.265 1.00 67.19 293 PRO A C 1
ATOM 2125 O O . PRO A 1 293 ? -61.024 8.204 93.479 1.00 67.19 293 PRO A O 1
ATOM 2128 N N . SER A 1 294 ? -59.499 6.581 93.187 1.00 74.88 294 SER A N 1
ATOM 2129 C CA . SER A 1 294 ? -58.385 7.513 92.992 1.00 74.88 294 SER A CA 1
ATOM 2130 C C . SER A 1 294 ? -58.540 8.180 91.631 1.00 74.88 294 SER A C 1
ATOM 2132 O O . SER A 1 294 ? -58.693 7.493 90.619 1.00 74.88 294 SER A O 1
ATOM 2134 N N . ILE A 1 295 ? -58.497 9.508 91.600 1.00 83.56 295 ILE A N 1
ATOM 2135 C CA . ILE A 1 295 ? -58.633 10.281 90.367 1.00 83.56 295 ILE A CA 1
ATOM 2136 C C . ILE A 1 295 ? -57.343 11.032 90.063 1.00 83.56 295 ILE A C 1
ATOM 2138 O O . ILE A 1 295 ? -56.637 11.489 90.960 1.00 83.56 295 ILE A O 1
ATOM 2142 N N . LEU A 1 296 ? -57.034 11.161 88.775 1.00 90.06 296 LEU A N 1
ATOM 2143 C CA . LEU A 1 296 ? -56.033 12.113 88.318 1.00 90.06 296 LEU A CA 1
ATOM 2144 C C . LEU A 1 296 ? -56.619 13.515 88.482 1.00 90.06 296 LEU A C 1
ATOM 2146 O O . LEU A 1 296 ? -57.617 13.830 87.836 1.00 90.06 296 LEU A O 1
ATOM 2150 N N . GLU A 1 297 ? -56.002 14.353 89.310 1.00 89.19 297 GLU A N 1
ATOM 2151 C CA . GLU A 1 297 ? -56.419 15.753 89.433 1.00 89.19 297 GLU A CA 1
ATOM 2152 C C . GLU A 1 297 ? -55.732 16.621 88.392 1.00 89.19 297 GLU A C 1
ATOM 2154 O O . GLU A 1 297 ? -56.365 17.402 87.683 1.00 89.19 297 GLU A O 1
ATOM 2159 N N . SER A 1 298 ? -54.412 16.489 88.307 1.00 93.06 298 SER A N 1
ATOM 2160 C CA . SER A 1 298 ? -53.607 17.228 87.354 1.00 93.06 298 SER A CA 1
ATOM 2161 C C . SER A 1 298 ? -52.334 16.462 87.018 1.00 93.06 298 SER A C 1
ATOM 2163 O O . SER A 1 298 ? -51.776 15.718 87.825 1.00 93.06 298 SER A O 1
ATOM 2165 N N . LEU A 1 299 ? -51.887 16.646 85.780 1.00 96.00 299 LEU A N 1
ATOM 2166 C CA . LEU A 1 299 ? -50.583 16.212 85.311 1.00 96.00 299 LEU A CA 1
ATOM 2167 C C . LEU A 1 299 ? -49.870 17.445 84.763 1.00 96.00 299 LEU A C 1
ATOM 2169 O O . LEU A 1 299 ? -50.287 18.010 83.750 1.00 96.00 299 LEU A O 1
ATOM 2173 N N . THR A 1 300 ? -48.810 17.875 85.439 1.00 96.75 300 THR A N 1
ATOM 2174 C CA . THR A 1 300 ? -47.898 18.905 84.933 1.00 96.75 300 THR A CA 1
ATOM 2175 C C . THR A 1 300 ? -46.668 18.243 84.319 1.00 96.75 300 THR A C 1
ATOM 2177 O O . THR A 1 300 ? -46.552 17.018 84.287 1.00 96.75 300 THR A O 1
ATOM 2180 N N . SER A 1 301 ? -45.730 19.042 83.807 1.00 96.19 301 SER A N 1
ATOM 2181 C CA . SER A 1 301 ? -44.495 18.503 83.238 1.00 96.19 301 SER A CA 1
ATOM 2182 C C . SER A 1 301 ? -43.657 17.711 84.240 1.00 96.19 301 SER A C 1
ATOM 2184 O O . SER A 1 301 ? -42.881 16.877 83.807 1.00 96.19 301 SER A O 1
ATOM 2186 N N . THR A 1 302 ? -43.774 17.962 85.545 1.00 96.69 302 THR A N 1
ATOM 2187 C CA . THR A 1 302 ? -42.903 17.366 86.582 1.00 96.69 302 THR A CA 1
ATOM 2188 C C . THR A 1 302 ? -43.661 16.913 87.826 1.00 96.69 302 THR A C 1
ATOM 2190 O O . THR A 1 302 ? -43.058 16.460 88.794 1.00 96.69 302 THR A O 1
ATOM 2193 N N . THR A 1 303 ? -44.986 17.037 87.836 1.00 95.56 303 THR A N 1
ATOM 2194 C CA . THR A 1 303 ? -45.797 16.689 89.001 1.00 95.56 303 THR A CA 1
ATOM 2195 C C . THR A 1 303 ? -47.047 15.956 88.557 1.00 95.56 303 THR A C 1
ATOM 2197 O O . THR A 1 303 ? -47.802 16.433 87.708 1.00 95.56 303 THR A O 1
ATOM 2200 N N . LEU A 1 304 ? -47.263 14.791 89.152 1.00 95.12 304 LEU A N 1
ATOM 2201 C CA . LEU A 1 304 ? -48.502 14.039 89.068 1.00 95.12 304 LEU A CA 1
ATOM 2202 C C . LEU A 1 304 ? -49.280 14.269 90.359 1.00 95.12 304 LEU A C 1
ATOM 2204 O O . LEU A 1 304 ? -48.807 13.896 91.430 1.00 95.12 304 LEU A O 1
ATOM 2208 N N . ARG A 1 305 ? -50.479 14.837 90.254 1.00 91.44 305 ARG A N 1
ATOM 2209 C CA . ARG A 1 305 ? -51.364 15.019 91.399 1.00 91.44 305 ARG A CA 1
ATOM 2210 C C . ARG A 1 305 ? -52.483 13.992 91.379 1.00 91.44 305 ARG A C 1
ATOM 2212 O O . ARG A 1 305 ? -53.276 13.944 90.433 1.00 91.44 305 ARG A O 1
ATOM 2219 N N . ILE A 1 306 ? -52.545 13.177 92.427 1.00 88.31 306 ILE A N 1
ATOM 2220 C CA . ILE A 1 306 ? -53.565 12.137 92.596 1.00 88.31 306 ILE A CA 1
ATOM 2221 C C . ILE A 1 306 ? -54.461 12.505 93.766 1.00 88.31 306 ILE A C 1
ATOM 2223 O O . ILE A 1 306 ? -53.964 12.822 94.844 1.00 88.31 306 ILE A O 1
ATOM 2227 N N . GLY A 1 307 ? -55.766 12.411 93.530 1.00 82.19 307 GLY A N 1
ATOM 2228 C CA . GLY A 1 307 ? -56.810 12.880 94.424 1.00 82.19 307 GLY A CA 1
ATOM 2229 C C . GLY A 1 307 ? -57.848 11.854 94.829 1.00 82.19 307 GLY A C 1
ATOM 2230 O O . GLY A 1 307 ? -57.989 10.792 94.213 1.00 82.19 307 GLY A O 1
ATOM 2231 N N . SER A 1 308 ? -58.641 12.245 95.825 1.00 76.50 308 SER A N 1
ATOM 2232 C CA . SER A 1 308 ? -59.858 11.573 96.275 1.00 76.50 308 SER A CA 1
ATOM 2233 C C . SER A 1 308 ? -60.938 12.569 96.670 1.00 76.50 308 SER A C 1
ATOM 2235 O O . SER A 1 308 ? -60.682 13.508 97.424 1.00 76.50 308 SER A O 1
ATOM 2237 N N . ASN A 1 309 ? -62.175 12.309 96.246 1.00 65.62 309 ASN A N 1
ATOM 2238 C CA . ASN A 1 309 ? -63.343 13.114 96.595 1.00 65.62 309 ASN A CA 1
ATOM 2239 C C . ASN A 1 309 ? -64.161 12.563 97.779 1.00 65.62 309 ASN A C 1
ATOM 2241 O O . ASN A 1 309 ? -65.183 13.160 98.120 1.00 65.62 309 ASN A O 1
ATOM 2245 N N . SER A 1 310 ? -63.782 11.434 98.395 1.00 61.88 310 SER A N 1
ATOM 2246 C CA . SER A 1 310 ? -64.535 10.838 99.512 1.00 61.88 310 SER A CA 1
ATOM 2247 C C . SER A 1 310 ? -63.712 9.815 100.307 1.00 61.88 310 SER A C 1
ATOM 2249 O O . SER A 1 310 ? -63.634 8.653 99.921 1.00 61.88 310 SER A O 1
ATOM 2251 N N . CYS A 1 311 ? -63.167 10.173 101.471 1.00 56.59 311 CYS A N 1
ATOM 2252 C CA . CYS A 1 311 ? -62.892 9.159 102.498 1.00 56.59 311 CYS A CA 1
ATOM 2253 C C . CYS A 1 311 ? -63.340 9.630 103.884 1.00 56.59 311 CYS A C 1
ATOM 2255 O O . CYS A 1 311 ? -63.158 10.788 104.258 1.00 56.59 311 CYS A O 1
ATOM 2257 N N . ASN A 1 312 ? -63.997 8.730 104.624 1.00 55.91 312 ASN A N 1
ATOM 2258 C CA . ASN A 1 312 ? -64.436 9.000 105.988 1.00 55.91 312 ASN A CA 1
ATOM 2259 C C . ASN A 1 312 ? -63.242 8.936 106.947 1.00 55.91 312 ASN A C 1
ATOM 2261 O O . ASN A 1 312 ? -62.350 8.107 106.806 1.00 55.91 312 ASN A O 1
ATOM 2265 N N . ARG A 1 313 ? -63.286 9.833 107.930 1.00 54.44 313 ARG A N 1
ATOM 2266 C CA . ARG A 1 313 ? -62.222 10.321 108.822 1.00 54.44 313 ARG A CA 1
ATOM 2267 C C . ARG A 1 313 ? -61.683 9.306 109.855 1.00 54.44 313 ARG A C 1
ATOM 2269 O O . ARG A 1 313 ? -61.373 9.693 110.973 1.00 54.44 313 ARG A O 1
ATOM 2276 N N . ALA A 1 314 ? -61.666 8.012 109.535 1.00 52.62 314 ALA A N 1
ATOM 2277 C CA . ALA A 1 314 ? -61.244 6.958 110.455 1.00 52.62 314 ALA A CA 1
ATOM 2278 C C . ALA A 1 314 ? -60.264 5.986 109.771 1.00 52.62 314 ALA A C 1
ATOM 2280 O O . ALA A 1 314 ? -60.676 5.040 109.103 1.00 52.62 314 ALA A O 1
ATOM 2281 N N . ASP A 1 315 ? -58.968 6.235 109.970 1.00 52.75 315 ASP A N 1
ATOM 2282 C CA . ASP A 1 315 ? -57.881 5.240 109.950 1.00 52.75 315 ASP A CA 1
ATOM 2283 C C . ASP A 1 315 ? -57.629 4.464 108.635 1.00 52.75 315 ASP A C 1
ATOM 2285 O O . ASP A 1 315 ? -57.116 3.341 108.632 1.00 52.75 315 ASP A O 1
ATOM 2289 N N . SER A 1 316 ? -57.967 5.038 107.476 1.00 57.41 316 SER A N 1
ATOM 2290 C CA . SER A 1 316 ? -57.745 4.385 106.181 1.00 57.41 316 SER A CA 1
ATOM 2291 C C . SER A 1 316 ? -56.501 4.919 105.467 1.00 57.41 316 SER A C 1
ATOM 2293 O O . SER A 1 316 ? -56.567 5.922 104.759 1.00 57.41 316 SER A O 1
ATOM 2295 N N . LEU A 1 317 ? -55.376 4.210 105.591 1.00 63.28 317 LEU A N 1
ATOM 2296 C CA . LEU A 1 317 ? -54.213 4.415 104.728 1.00 63.28 317 LEU A CA 1
ATOM 2297 C C . LEU A 1 317 ? -54.591 4.127 103.271 1.00 63.28 317 LEU A C 1
ATOM 2299 O O . LEU A 1 317 ? -54.843 2.981 102.890 1.00 63.28 317 LEU A O 1
ATOM 2303 N N . ILE A 1 318 ? -54.602 5.170 102.453 1.00 70.81 318 ILE A N 1
ATOM 2304 C CA . ILE A 1 318 ? -54.832 5.065 101.018 1.00 70.81 318 ILE A CA 1
ATOM 2305 C C . ILE A 1 318 ? -53.537 4.598 100.367 1.00 70.81 318 ILE A C 1
ATOM 2307 O O . ILE A 1 318 ? -52.533 5.300 100.450 1.00 70.81 318 ILE A O 1
ATOM 2311 N N . ARG A 1 319 ? -53.559 3.441 99.699 1.00 77.25 319 ARG A N 1
ATOM 2312 C CA . ARG A 1 319 ? -52.426 2.953 98.905 1.00 77.25 319 ARG A CA 1
ATOM 2313 C C . ARG A 1 319 ? -52.853 2.681 97.478 1.00 77.25 319 ARG A C 1
ATOM 2315 O O . ARG A 1 319 ? -53.828 1.971 97.239 1.00 77.25 319 ARG A O 1
ATOM 2322 N N . GLY A 1 320 ? -52.074 3.183 96.538 1.00 83.94 320 GLY A N 1
ATOM 2323 C CA . GLY A 1 320 ? -52.248 2.868 95.132 1.00 83.94 320 GLY A CA 1
ATOM 2324 C C . GLY A 1 320 ? -50.926 2.868 94.392 1.00 83.94 320 GLY A C 1
ATOM 2325 O O . GLY A 1 320 ? -49.878 3.236 94.918 1.00 83.94 320 GLY A O 1
ATOM 2326 N N . SER A 1 321 ? -50.988 2.437 93.144 1.00 90.50 321 SER A N 1
ATOM 2327 C CA . SER A 1 321 ? -49.894 2.515 92.189 1.00 90.50 321 SER A CA 1
ATOM 2328 C C . SER A 1 321 ? -50.265 3.461 91.063 1.00 90.50 321 SER A C 1
ATOM 2330 O O . SER A 1 321 ? -51.441 3.642 90.737 1.00 90.50 321 SER A O 1
ATOM 2332 N N . TRP A 1 322 ? -49.250 4.070 90.476 1.00 93.19 322 TRP A N 1
ATOM 2333 C CA . TRP A 1 322 ? -49.403 4.980 89.360 1.00 93.19 322 TRP A CA 1
ATOM 2334 C C . TRP A 1 322 ? -48.392 4.641 88.271 1.00 93.19 322 TRP A C 1
ATOM 2336 O O . TRP A 1 322 ? -47.292 4.157 88.552 1.00 93.19 322 TRP A O 1
ATOM 2346 N N . GLN A 1 323 ? -48.769 4.902 87.023 1.00 96.50 323 GLN A N 1
ATOM 2347 C CA . GLN A 1 323 ? -47.871 4.902 85.877 1.00 96.50 323 GLN A CA 1
ATOM 2348 C C . GLN A 1 323 ? -48.174 6.114 84.999 1.00 96.50 323 GLN A C 1
ATOM 2350 O O . GLN A 1 323 ? -49.326 6.345 84.647 1.00 96.50 323 GLN A O 1
ATOM 2355 N N . VAL A 1 324 ? -47.149 6.870 84.621 1.00 96.69 324 VAL A N 1
ATOM 2356 C CA . VAL A 1 324 ? -47.226 7.908 83.590 1.00 96.69 324 VAL A CA 1
ATOM 2357 C C . VAL A 1 324 ? -46.468 7.393 82.376 1.00 96.69 324 VAL A C 1
ATOM 2359 O O . VAL A 1 324 ? -45.266 7.140 82.450 1.00 96.69 324 VAL A O 1
ATOM 2362 N N . ILE A 1 325 ? -47.182 7.203 81.272 1.00 96.06 325 ILE A N 1
ATOM 2363 C CA . ILE A 1 325 ? -46.643 6.711 80.005 1.00 96.06 325 ILE A CA 1
ATOM 2364 C C . ILE A 1 325 ? -46.651 7.881 79.027 1.00 96.06 325 ILE A C 1
ATOM 2366 O O . ILE A 1 325 ? -47.716 8.293 78.571 1.00 96.06 325 ILE A O 1
ATOM 2370 N N . GLU A 1 326 ? -45.475 8.417 78.714 1.00 94.12 326 GLU A N 1
ATOM 2371 C CA . GLU A 1 326 ? -45.301 9.454 77.697 1.00 94.12 326 GLU A CA 1
ATOM 2372 C C . GLU A 1 326 ? -45.054 8.802 76.336 1.00 94.12 326 GLU A C 1
ATOM 2374 O O . GLU A 1 326 ? -44.248 7.876 76.220 1.00 94.12 326 GLU A O 1
ATOM 2379 N N . PHE A 1 327 ? -45.694 9.317 75.292 1.00 90.12 327 PHE A N 1
ATOM 2380 C CA . PHE A 1 327 ? -45.483 8.921 73.905 1.00 90.12 327 PHE A CA 1
ATOM 2381 C C . PHE A 1 327 ? -44.697 10.004 73.142 1.00 90.12 327 PHE A C 1
ATOM 2383 O O . PHE A 1 327 ? -44.760 11.188 73.484 1.00 90.12 327 PHE A O 1
ATOM 2390 N N . TYR A 1 328 ? -43.924 9.600 72.127 1.00 85.31 328 TYR A N 1
ATOM 2391 C CA . TYR A 1 328 ? -43.226 10.525 71.218 1.00 85.31 328 TYR A CA 1
ATOM 2392 C C . TYR A 1 328 ? -44.185 11.436 70.442 1.00 85.31 328 TYR A C 1
ATOM 2394 O O . TYR A 1 328 ? -45.302 11.009 70.086 1.00 85.31 328 TYR A O 1
#

Radius of gyration: 97.08 Å; chains: 1; bounding box: 156×51×268 Å

pLDDT: mean 81.62, std 14.51, range [44.16, 98.5]